Protein AF-A0AAE1Z5Y3-F1 (afdb_monomer)

Secondary structure (DSSP, 8-state):
---HHHHHHHHHHHHHHHHHHHHS-SS---HHHHHHHHTTT-HHHHHHHHHHHHHHHHHHHHH-S--TTTGGGSPPHHHHHHHHHHHTTT-HHHHHHHHH-TTS-HHHHHHHHHHHHHHTTSS---GGGS--TTS-GGGS-HHHHHHHHHHHHHHHHHHHHTT--SS--HHHHHHHHHHHHHHHHHHHHTT--

Mean predicted aligned error: 7.59 Å

Radius of gyration: 16.97 Å; Cα contacts (8 Å, |Δi|>4): 157; chains: 1; bounding box: 37×41×49 Å

pLDDT: mean 80.96, std 15.11, range [44.53, 97.69]

InterPro domains:
  IPR024875 Protein Lines [PTHR16057] (12-117)
  IPR032794 Protein Lines, N-terminal [PF14694] (33-120)

Foldseek 3Di:
DDPPVLVVVLVVLLVVLVVVVVVDPDDPDDPLLSLCVVCVVPQQVSQVVLQVLLVSVVVCVVPDPDPDPPVRSRDQSLSNVQSNCVVVVVDLVVLLVQCQDPSHPSVVSLVSSLVVLLVCLVPPDDLCSSDDPPDDSVPRPLVSNLVSLVVNLVVLVVCVVVVVGPDDCVVVSVSSVSSSVSSVVVCVVVVVD

Structure (mmCIF, N/CA/C/O backbone):
data_AF-A0AAE1Z5Y3-F1
#
_entry.id   AF-A0AAE1Z5Y3-F1
#
loop_
_atom_site.group_PDB
_atom_site.id
_atom_site.type_symbol
_atom_site.label_atom_id
_atom_site.label_alt_id
_atom_site.label_comp_id
_atom_site.label_asym_id
_atom_site.label_entity_id
_atom_site.label_seq_id
_atom_site.pdbx_PDB_ins_code
_atom_site.Cartn_x
_atom_site.Cartn_y
_atom_site.Cartn_z
_atom_site.occupancy
_atom_site.B_iso_or_equiv
_atom_site.auth_seq_id
_atom_site.auth_comp_id
_atom_site.auth_asym_id
_atom_site.auth_atom_id
_atom_site.pdbx_PDB_model_num
ATOM 1 N N . PRO A 1 1 ? 23.003 -15.197 -7.804 1.00 52.66 1 PRO A N 1
ATOM 2 C CA . PRO A 1 1 ? 22.824 -14.009 -8.670 1.00 52.66 1 PRO A CA 1
ATOM 3 C C . PRO A 1 1 ? 22.285 -14.452 -10.039 1.00 52.66 1 PRO A C 1
ATOM 5 O O . PRO A 1 1 ? 22.836 -15.382 -10.619 1.00 52.66 1 PRO A O 1
ATOM 8 N N . ASN A 1 2 ? 21.182 -13.833 -10.467 1.00 60.44 2 ASN A N 1
ATOM 9 C CA . ASN A 1 2 ? 20.285 -14.188 -11.578 1.00 60.44 2 ASN A CA 1
ATOM 10 C C . ASN A 1 2 ? 19.431 -15.436 -11.321 1.00 60.44 2 ASN A C 1
ATOM 12 O O . ASN A 1 2 ? 19.853 -16.561 -11.566 1.00 60.44 2 ASN A O 1
ATOM 16 N N . ASP A 1 3 ? 18.216 -15.213 -10.818 1.00 72.69 3 ASP A N 1
ATOM 17 C CA . ASP A 1 3 ? 17.119 -16.182 -10.841 1.00 72.69 3 ASP A CA 1
ATOM 18 C C . ASP A 1 3 ? 16.381 -16.004 -12.187 1.00 72.69 3 ASP A C 1
ATOM 20 O O . ASP A 1 3 ? 15.565 -15.089 -12.320 1.00 72.69 3 ASP A O 1
ATOM 24 N N . PRO A 1 4 ? 16.719 -16.782 -13.236 1.00 76.81 4 PRO A N 1
ATOM 25 C CA . PRO A 1 4 ? 16.180 -16.566 -14.580 1.00 76.81 4 PRO A CA 1
ATOM 26 C C . PRO A 1 4 ? 14.673 -16.826 -14.650 1.00 76.81 4 PRO A C 1
ATOM 28 O O . PRO A 1 4 ? 13.994 -16.266 -15.506 1.00 76.81 4 PRO A O 1
ATOM 31 N N . GLN A 1 5 ? 14.143 -17.657 -13.747 1.00 80.38 5 GLN A N 1
ATOM 32 C CA . GLN A 1 5 ? 12.711 -17.926 -13.668 1.00 80.38 5 GLN A CA 1
ATOM 33 C C . GLN A 1 5 ? 11.969 -16.705 -13.130 1.00 80.38 5 GLN A C 1
ATOM 35 O O . GLN A 1 5 ? 10.973 -16.298 -13.722 1.00 80.38 5 GLN A O 1
ATOM 40 N N . LEU A 1 6 ? 12.488 -16.076 -12.068 1.00 79.38 6 LEU A N 1
ATOM 41 C CA . LEU A 1 6 ? 11.933 -14.827 -11.545 1.00 79.38 6 LEU A CA 1
ATOM 42 C C . LEU A 1 6 ? 11.909 -13.732 -12.621 1.00 79.38 6 LEU A C 1
ATOM 44 O O . LEU A 1 6 ? 10.878 -13.098 -12.824 1.00 79.38 6 LEU A O 1
ATOM 48 N N . TRP A 1 7 ? 13.012 -13.557 -13.351 1.00 79.00 7 TRP A N 1
ATOM 49 C CA . TRP A 1 7 ? 13.096 -12.565 -14.425 1.00 79.00 7 TRP A CA 1
ATOM 50 C C . TRP A 1 7 ? 12.157 -12.860 -15.597 1.00 79.00 7 TRP A C 1
ATOM 52 O O . TRP A 1 7 ? 11.536 -11.940 -16.123 1.00 79.00 7 TRP A O 1
ATOM 62 N N . SER A 1 8 ? 11.994 -14.131 -15.971 1.00 81.56 8 SER A N 1
ATOM 63 C CA . SER A 1 8 ? 11.009 -14.526 -16.981 1.00 81.56 8 SER A CA 1
ATOM 64 C C . SER A 1 8 ? 9.590 -14.148 -16.558 1.00 81.56 8 SER A C 1
ATOM 66 O O . SER A 1 8 ? 8.840 -13.635 -17.379 1.00 81.56 8 SER A O 1
ATOM 68 N N . ILE A 1 9 ? 9.228 -14.371 -15.290 1.00 81.12 9 ILE A N 1
ATOM 69 C CA . ILE A 1 9 ? 7.897 -14.036 -14.768 1.00 81.12 9 ILE A CA 1
ATOM 70 C C . ILE A 1 9 ? 7.684 -12.519 -14.755 1.00 81.12 9 ILE A C 1
ATOM 72 O O . ILE A 1 9 ? 6.643 -12.054 -15.211 1.00 81.12 9 ILE A O 1
ATOM 76 N N . ILE A 1 10 ? 8.664 -11.748 -14.272 1.00 83.00 10 ILE A N 1
ATOM 77 C CA . ILE A 1 10 ? 8.589 -10.278 -14.230 1.00 83.00 10 ILE A CA 1
ATOM 78 C C . ILE A 1 10 ? 8.377 -9.712 -15.634 1.00 83.00 10 ILE A C 1
ATOM 80 O O . ILE A 1 10 ? 7.483 -8.893 -15.827 1.00 83.00 10 ILE A O 1
ATOM 84 N N . ASN A 1 11 ? 9.150 -10.184 -16.615 1.00 80.88 11 ASN A N 1
ATOM 85 C CA . ASN A 1 11 ? 9.028 -9.723 -17.995 1.00 80.88 11 ASN A CA 1
ATOM 86 C C . ASN A 1 11 ? 7.673 -10.091 -18.606 1.00 80.88 11 ASN A C 1
ATOM 88 O O . ASN A 1 11 ? 7.065 -9.245 -19.246 1.00 80.88 11 ASN A O 1
ATOM 92 N N . SER A 1 12 ? 7.157 -11.300 -18.360 1.00 82.00 12 SER A N 1
ATOM 93 C CA . SER A 1 12 ? 5.824 -11.682 -18.845 1.00 82.00 12 SER A CA 1
ATOM 94 C C . SER A 1 12 ? 4.711 -10.820 -18.245 1.00 82.00 12 SER A C 1
ATOM 96 O O . SER A 1 12 ? 3.795 -10.434 -18.959 1.00 82.00 12 SER A O 1
ATOM 98 N N . ILE A 1 13 ? 4.783 -10.491 -16.950 1.00 81.25 13 ILE A N 1
ATOM 99 C CA . ILE A 1 13 ? 3.802 -9.593 -16.317 1.00 81.25 13 ILE A CA 1
ATOM 100 C C . ILE A 1 13 ? 3.907 -8.184 -16.9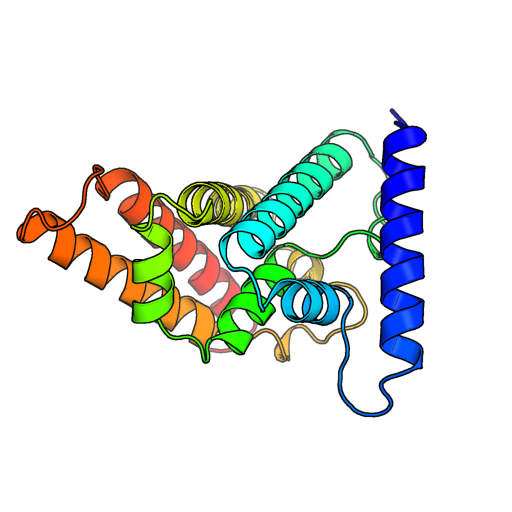11 1.00 81.25 13 ILE A C 1
ATOM 102 O O . ILE A 1 13 ? 2.888 -7.557 -17.190 1.00 81.25 13 ILE A O 1
ATOM 106 N N . HIS A 1 14 ? 5.131 -7.708 -17.136 1.00 80.44 14 HIS A N 1
ATOM 107 C CA . HIS A 1 14 ? 5.379 -6.408 -17.741 1.00 80.44 14 HIS A CA 1
ATOM 108 C C . HIS A 1 14 ? 4.844 -6.320 -19.178 1.00 80.44 14 HIS A C 1
ATOM 110 O O . HIS A 1 14 ? 4.186 -5.343 -19.512 1.00 80.44 14 HIS A O 1
ATOM 116 N N . GLU A 1 15 ? 5.066 -7.341 -20.010 1.00 81.00 15 GLU A N 1
ATOM 117 C CA . GLU A 1 15 ? 4.520 -7.411 -21.375 1.00 81.00 15 GLU A CA 1
ATOM 118 C C . GLU A 1 15 ? 2.986 -7.402 -21.381 1.00 81.00 15 GLU A C 1
ATOM 120 O O . GLU A 1 15 ? 2.394 -6.607 -22.101 1.00 81.00 15 GLU A O 1
ATOM 125 N N . ILE A 1 16 ? 2.342 -8.201 -20.521 1.00 79.25 16 ILE A N 1
ATOM 126 C CA . ILE A 1 16 ? 0.872 -8.222 -20.407 1.00 79.25 16 ILE A CA 1
ATOM 127 C C . ILE A 1 16 ? 0.325 -6.837 -20.040 1.00 79.25 16 ILE A C 1
ATOM 129 O O . ILE A 1 16 ? -0.689 -6.406 -20.580 1.00 79.25 16 ILE A O 1
ATOM 133 N N . LEU A 1 17 ? 0.978 -6.142 -19.108 1.00 75.25 17 LEU A N 1
ATOM 134 C CA . LEU A 1 17 ? 0.534 -4.822 -18.665 1.00 75.25 17 LEU A CA 1
ATOM 135 C C . LEU A 1 17 ? 0.775 -3.742 -19.728 1.00 75.25 17 LEU A C 1
ATOM 137 O O . LEU A 1 17 ? -0.072 -2.869 -19.878 1.00 75.25 17 LEU A O 1
ATOM 141 N N . LEU A 1 18 ? 1.859 -3.832 -20.505 1.00 74.38 18 LEU A N 1
ATOM 142 C CA . LEU A 1 18 ? 2.078 -2.957 -21.661 1.00 74.38 18 LEU A CA 1
ATOM 143 C C . LEU A 1 18 ? 1.015 -3.154 -22.746 1.00 74.38 18 LEU A C 1
ATOM 145 O O . LEU A 1 18 ? 0.557 -2.173 -23.327 1.00 74.38 18 LEU A O 1
ATOM 149 N N . ASP A 1 19 ? 0.610 -4.397 -23.013 1.00 72.81 19 ASP A N 1
ATOM 150 C CA . ASP A 1 19 ? -0.451 -4.685 -23.983 1.00 72.81 19 ASP A CA 1
ATOM 151 C C . ASP A 1 19 ? -1.791 -4.067 -23.541 1.00 72.81 19 ASP A C 1
ATOM 153 O O . ASP A 1 19 ? -2.511 -3.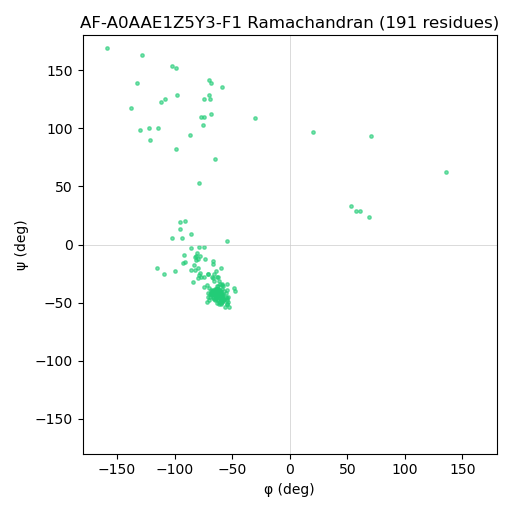511 -24.366 1.00 72.81 19 ASP A O 1
ATOM 157 N N . ILE A 1 20 ? -2.091 -4.093 -22.236 1.00 70.12 20 ILE A N 1
ATOM 158 C CA . ILE A 1 20 ? -3.284 -3.448 -21.658 1.00 70.12 20 ILE A CA 1
ATOM 159 C C . ILE A 1 20 ? -3.206 -1.916 -21.789 1.00 70.12 20 ILE A C 1
ATOM 161 O O . ILE A 1 20 ? -4.188 -1.281 -22.165 1.00 70.12 20 ILE A O 1
ATOM 165 N N . GLU A 1 21 ? -2.042 -1.315 -21.524 1.00 66.75 21 GLU A N 1
ATOM 166 C CA . GLU A 1 21 ? -1.833 0.138 -21.638 1.00 66.75 21 GLU A CA 1
ATOM 167 C C . GLU A 1 21 ? -1.941 0.654 -23.084 1.00 66.75 21 GLU A C 1
ATOM 169 O O . GLU A 1 21 ? -2.372 1.784 -23.306 1.00 66.75 21 GLU A O 1
ATOM 174 N N . LEU A 1 22 ? -1.565 -0.153 -24.083 1.00 61.19 22 LEU A N 1
ATOM 175 C CA . LEU A 1 22 ? -1.644 0.227 -25.500 1.00 61.19 22 LEU A CA 1
ATOM 176 C C . LEU A 1 22 ? -3.084 0.295 -26.034 1.00 61.19 22 LEU A C 1
ATOM 178 O O . LEU A 1 22 ? -3.335 1.041 -26.986 1.00 61.19 22 LEU A O 1
ATOM 182 N N . ASP A 1 23 ? -4.015 -0.442 -25.427 1.00 58.62 23 ASP A N 1
ATOM 183 C CA . ASP A 1 23 ? -5.434 -0.433 -25.798 1.00 58.62 23 ASP A CA 1
ATOM 184 C C . ASP A 1 23 ? -6.206 0.746 -25.161 1.00 58.62 23 ASP A C 1
ATOM 186 O O . ASP A 1 23 ? -7.229 1.185 -25.699 1.00 58.62 23 ASP A O 1
ATOM 190 N N . GLU A 1 24 ? -5.700 1.327 -24.065 1.00 58.19 24 GLU A N 1
ATOM 191 C CA . GLU A 1 24 ? -6.306 2.462 -23.355 1.00 58.19 24 GLU A CA 1
ATOM 192 C C . GLU A 1 24 ? -5.646 3.799 -23.745 1.00 58.19 24 GLU A C 1
ATOM 194 O O . GLU A 1 24 ? -4.783 4.356 -23.070 1.00 58.19 24 GLU A O 1
ATOM 199 N N . SER A 1 25 ? -6.063 4.376 -24.875 1.00 50.75 25 SER A N 1
ATOM 200 C CA . SER A 1 25 ? -5.605 5.710 -25.275 1.00 50.75 25 SER A CA 1
ATOM 201 C C . SER A 1 25 ? -6.297 6.808 -24.445 1.00 50.75 25 SER A C 1
ATOM 203 O O . SER A 1 25 ? -7.445 7.140 -24.753 1.00 50.75 25 SER A O 1
ATOM 205 N N . ASN A 1 26 ? -5.603 7.382 -23.448 1.00 47.94 26 ASN A N 1
ATOM 206 C CA . ASN A 1 26 ? -5.692 8.778 -22.943 1.00 47.94 26 ASN A CA 1
ATOM 207 C C . ASN A 1 26 ? -5.704 8.927 -21.404 1.00 47.94 26 ASN A C 1
ATOM 209 O O . ASN A 1 26 ? -6.634 9.523 -20.867 1.00 47.94 26 ASN A O 1
ATOM 213 N N . GLU A 1 27 ? -4.648 8.524 -20.699 1.00 50.94 27 GLU A N 1
ATOM 214 C CA . GLU A 1 27 ? -4.244 9.143 -19.424 1.00 50.94 27 GLU A CA 1
ATOM 215 C C . GLU A 1 27 ? -2.759 8.839 -19.129 1.00 50.94 27 GLU A C 1
ATOM 217 O O . GLU A 1 27 ? -2.135 8.064 -19.852 1.00 50.94 27 GLU A O 1
ATOM 222 N N . ASP A 1 28 ? -2.148 9.500 -18.136 1.00 54.94 28 ASP A N 1
ATOM 223 C CA . ASP A 1 28 ? -0.772 9.230 -17.671 1.00 54.94 28 ASP A CA 1
ATOM 224 C C . ASP A 1 28 ? -0.693 7.816 -17.049 1.00 54.94 28 ASP A C 1
ATOM 226 O O . ASP A 1 28 ? -0.647 7.645 -15.825 1.00 54.94 28 ASP A O 1
ATOM 230 N N . HIS A 1 29 ? -0.737 6.784 -17.893 1.00 59.75 29 HIS A N 1
ATOM 231 C CA . HIS A 1 29 ? -0.642 5.388 -17.490 1.00 59.75 29 HIS A CA 1
ATOM 232 C C . HIS A 1 29 ? 0.812 5.086 -17.127 1.00 59.75 29 HIS A C 1
ATOM 234 O O . HIS A 1 29 ? 1.708 5.084 -17.971 1.00 59.75 29 HIS A O 1
ATOM 240 N N . SER A 1 30 ? 1.056 4.885 -15.833 1.00 73.81 30 SER A N 1
ATOM 241 C CA . SER A 1 30 ? 2.282 4.253 -15.364 1.00 73.81 30 SER A CA 1
ATOM 242 C C . SER A 1 30 ? 2.013 2.785 -15.074 1.00 73.81 30 SER A C 1
ATOM 244 O O . SER A 1 30 ? 0.923 2.420 -14.631 1.00 73.81 30 SER A O 1
ATOM 246 N N . TYR A 1 31 ? 3.059 1.977 -15.208 1.00 78.94 31 TYR A N 1
ATOM 247 C CA . TYR A 1 31 ? 3.056 0.561 -14.864 1.00 78.94 31 TYR A CA 1
ATOM 248 C C . TYR A 1 31 ? 2.448 0.275 -13.475 1.00 78.94 31 TYR A C 1
ATOM 250 O O . TYR A 1 31 ? 1.681 -0.668 -13.285 1.00 78.94 31 TYR A O 1
ATOM 258 N N . GLU A 1 32 ? 2.742 1.124 -12.487 1.00 86.06 32 GLU A N 1
ATOM 259 C CA . GLU A 1 32 ? 2.174 1.049 -11.140 1.00 86.06 32 GLU A CA 1
ATOM 260 C C . GLU A 1 32 ? 0.666 1.342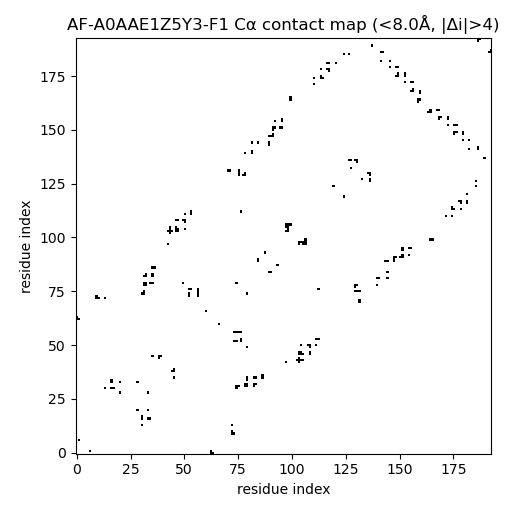 -11.101 1.00 86.06 32 GLU A C 1
ATOM 262 O O . GLU A 1 32 ? -0.068 0.669 -10.374 1.00 86.06 32 GLU A O 1
ATOM 267 N N . SER A 1 33 ? 0.198 2.319 -11.883 1.00 85.69 33 SER A N 1
ATOM 268 C CA . SER A 1 33 ? -1.227 2.644 -12.015 1.00 85.69 33 SER A CA 1
ATOM 269 C C . SER A 1 33 ? -2.010 1.481 -12.622 1.00 85.69 33 SER A C 1
ATOM 271 O O . SER A 1 33 ? -3.088 1.138 -12.132 1.00 85.69 33 SER A O 1
ATOM 273 N N . SER A 1 34 ? -1.449 0.841 -13.647 1.00 85.31 34 SER A N 1
ATOM 274 C CA . SER A 1 34 ? -2.054 -0.302 -14.335 1.00 85.31 34 SER A CA 1
ATOM 275 C C . SER A 1 34 ? -2.184 -1.509 -13.407 1.00 85.31 34 SER A C 1
ATOM 277 O O . SER A 1 34 ? -3.244 -2.128 -13.349 1.00 85.31 34 SER A O 1
ATOM 279 N N . ILE A 1 35 ? -1.164 -1.787 -12.582 1.00 88.62 35 ILE A N 1
ATOM 280 C CA . ILE A 1 35 ? -1.235 -2.831 -11.545 1.00 88.62 35 ILE A CA 1
ATOM 281 C C . ILE A 1 35 ? -2.372 -2.548 -10.557 1.00 88.62 35 ILE A C 1
ATOM 283 O O . ILE A 1 35 ? -3.171 -3.437 -10.276 1.00 88.62 35 ILE A O 1
ATOM 287 N N . VAL A 1 36 ? -2.456 -1.328 -10.016 1.00 90.62 36 VAL A N 1
ATOM 288 C CA . VAL A 1 36 ? -3.503 -0.984 -9.038 1.00 90.62 36 VAL A CA 1
ATOM 289 C C . VAL A 1 36 ? -4.890 -1.100 -9.665 1.00 90.62 36 VAL A C 1
ATOM 291 O O . VAL A 1 36 ? -5.792 -1.647 -9.036 1.00 90.62 36 VAL A O 1
ATOM 294 N N . THR A 1 37 ? -5.050 -0.631 -10.901 1.00 88.94 37 THR A N 1
ATOM 295 C CA . THR A 1 37 ? -6.329 -0.659 -11.623 1.00 88.94 37 THR A CA 1
ATOM 296 C C . THR A 1 37 ? -6.774 -2.092 -11.902 1.00 88.94 37 THR A C 1
ATOM 298 O O . THR A 1 37 ? -7.901 -2.451 -11.563 1.00 88.94 37 THR A O 1
ATOM 301 N N . LEU A 1 38 ? -5.872 -2.937 -12.413 1.00 88.69 38 LEU A N 1
ATOM 302 C CA . LEU A 1 38 ? -6.159 -4.327 -12.777 1.00 88.69 38 LEU A CA 1
ATOM 303 C C . LEU A 1 38 ? -6.684 -5.165 -11.603 1.00 88.69 38 LEU A C 1
ATOM 305 O O . LEU A 1 38 ? -7.523 -6.039 -11.797 1.00 88.69 38 LEU A O 1
ATOM 309 N N . PHE A 1 39 ? -6.193 -4.911 -10.389 1.00 90.44 39 PHE A N 1
ATOM 310 C CA . PHE A 1 39 ? -6.591 -5.661 -9.194 1.00 90.44 39 PHE A CA 1
ATOM 311 C C . PHE A 1 39 ? -7.590 -4.911 -8.302 1.00 90.44 39 PHE A C 1
ATOM 313 O O . PHE A 1 39 ? -7.923 -5.404 -7.230 1.00 90.44 39 PHE A O 1
ATOM 320 N N . SER A 1 40 ? -8.087 -3.743 -8.720 1.00 89.19 40 SER A N 1
ATOM 321 C CA 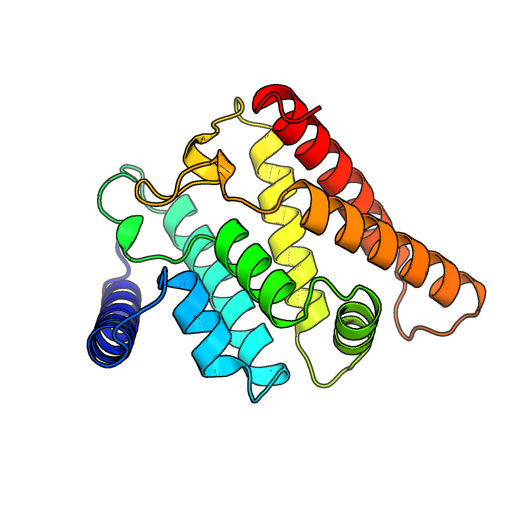. SER A 1 40 ? -8.935 -2.882 -7.877 1.00 89.19 40 SER A CA 1
ATOM 322 C C . SER A 1 40 ? -10.309 -3.466 -7.522 1.00 89.19 40 SER A C 1
ATOM 324 O O . SER A 1 40 ? -10.934 -2.992 -6.578 1.00 89.19 40 SER A O 1
ATOM 326 N N . GLU A 1 41 ? -10.777 -4.490 -8.240 1.00 90.62 41 GLU A N 1
ATOM 327 C CA . GLU A 1 41 ? -12.065 -5.145 -7.970 1.00 90.62 41 GLU A CA 1
ATOM 328 C C . GLU A 1 41 ? -12.019 -6.153 -6.806 1.00 90.62 41 GLU A C 1
ATOM 330 O O . GLU A 1 41 ? -13.063 -6.482 -6.243 1.00 90.62 41 GLU A O 1
ATOM 335 N N . ASP A 1 42 ? -10.830 -6.643 -6.434 1.00 93.56 42 ASP A N 1
ATOM 336 C CA . ASP A 1 42 ? -10.630 -7.593 -5.332 1.00 93.56 42 ASP A CA 1
ATOM 337 C C . ASP A 1 42 ? -9.525 -7.084 -4.398 1.00 93.56 42 ASP A C 1
ATOM 339 O O . ASP A 1 42 ? -8.330 -7.283 -4.633 1.00 93.56 42 ASP A O 1
ATOM 343 N N . ASP A 1 43 ? -9.937 -6.461 -3.292 1.00 93.81 43 ASP A N 1
ATOM 344 C CA . ASP A 1 43 ? -9.038 -5.903 -2.279 1.00 93.81 43 ASP A CA 1
ATOM 345 C C . ASP A 1 43 ? -8.034 -6.939 -1.744 1.00 93.81 43 ASP A C 1
ATOM 347 O O . ASP A 1 43 ? -6.858 -6.638 -1.513 1.00 93.81 43 ASP A O 1
ATOM 351 N N . ALA A 1 44 ? -8.470 -8.187 -1.540 1.00 93.75 44 ALA A N 1
ATOM 352 C CA . ALA A 1 44 ? -7.606 -9.234 -1.012 1.00 93.75 44 ALA A CA 1
ATOM 353 C C . ALA A 1 44 ? -6.521 -9.610 -2.026 1.00 93.75 44 ALA A C 1
ATOM 355 O O . ALA A 1 44 ? -5.360 -9.803 -1.646 1.00 93.75 44 ALA A O 1
ATOM 356 N N . GLN A 1 45 ? -6.874 -9.695 -3.309 1.00 94.25 45 GLN A N 1
ATOM 357 C CA . GLN A 1 45 ? -5.916 -9.943 -4.380 1.00 94.25 45 GLN A CA 1
ATOM 358 C C . GLN A 1 45 ? -4.986 -8.745 -4.599 1.00 94.25 45 GLN A C 1
ATOM 360 O O . GLN A 1 45 ? -3.771 -8.945 -4.694 1.00 94.25 45 GLN A O 1
ATOM 365 N N . LEU A 1 46 ? -5.518 -7.521 -4.588 1.00 95.19 46 LEU A N 1
ATOM 366 C CA . LEU A 1 46 ? -4.752 -6.282 -4.700 1.00 95.19 46 LEU A CA 1
ATOM 367 C C . LEU A 1 46 ? -3.624 -6.240 -3.671 1.00 95.19 46 LEU A C 1
ATOM 369 O O . LEU A 1 46 ? -2.452 -6.128 -4.034 1.00 95.19 46 LEU A O 1
ATOM 373 N N . PHE A 1 47 ? -3.937 -6.423 -2.386 1.00 96.12 47 PHE A N 1
ATOM 374 C CA . PHE A 1 47 ? -2.914 -6.378 -1.341 1.00 96.12 47 PHE A CA 1
ATOM 375 C C . PHE A 1 47 ? -1.903 -7.524 -1.418 1.00 96.12 47 PHE A C 1
ATOM 377 O O . PHE A 1 47 ? -0.753 -7.334 -1.018 1.00 96.12 47 PHE A O 1
ATOM 384 N N . ARG A 1 48 ? -2.276 -8.696 -1.944 1.00 94.12 48 ARG A N 1
ATOM 385 C CA . ARG A 1 48 ? -1.318 -9.791 -2.181 1.00 94.12 48 ARG A CA 1
ATOM 386 C C . ARG A 1 48 ? -0.340 -9.447 -3.296 1.00 94.12 48 ARG A C 1
ATOM 388 O O . ARG A 1 48 ? 0.851 -9.707 -3.152 1.00 94.12 48 ARG A O 1
ATOM 395 N N . VAL A 1 49 ? -0.828 -8.856 -4.385 1.00 93.06 49 VAL A N 1
ATOM 396 C CA . VAL A 1 49 ? 0.004 -8.442 -5.522 1.00 93.06 49 VAL A CA 1
ATOM 397 C C . VAL A 1 49 ? 0.941 -7.305 -5.124 1.00 93.06 49 VAL A C 1
ATOM 399 O O . VAL A 1 49 ? 2.135 -7.362 -5.412 1.00 93.06 49 VAL A O 1
ATOM 402 N N . LEU A 1 50 ? 0.433 -6.300 -4.410 1.00 94.06 50 LEU A N 1
ATOM 403 C CA . LEU A 1 50 ? 1.248 -5.188 -3.927 1.00 94.06 50 LEU A CA 1
ATOM 404 C C . LEU A 1 50 ? 2.355 -5.656 -2.969 1.00 94.06 50 LEU A C 1
ATOM 406 O O . LEU A 1 50 ? 3.501 -5.217 -3.076 1.00 94.06 50 LEU A O 1
ATOM 410 N N . ASP A 1 51 ? 2.034 -6.578 -2.059 1.00 93.50 51 ASP A N 1
ATOM 411 C CA . ASP A 1 51 ? 3.015 -7.161 -1.142 1.00 93.50 51 ASP A CA 1
ATOM 412 C C . ASP A 1 51 ? 4.061 -8.014 -1.874 1.00 93.50 51 ASP A C 1
ATOM 414 O O . ASP A 1 51 ? 5.255 -7.930 -1.579 1.00 93.50 51 ASP A O 1
ATOM 418 N N . LEU A 1 52 ? 3.634 -8.791 -2.875 1.00 91.19 52 LEU A N 1
ATOM 419 C CA . LEU A 1 52 ? 4.527 -9.572 -3.727 1.00 91.19 52 LEU A CA 1
ATOM 420 C C . LEU A 1 52 ? 5.540 -8.670 -4.440 1.00 91.19 52 LEU A C 1
ATOM 422 O O . LEU A 1 52 ? 6.733 -8.974 -4.433 1.00 91.19 52 LEU A O 1
ATOM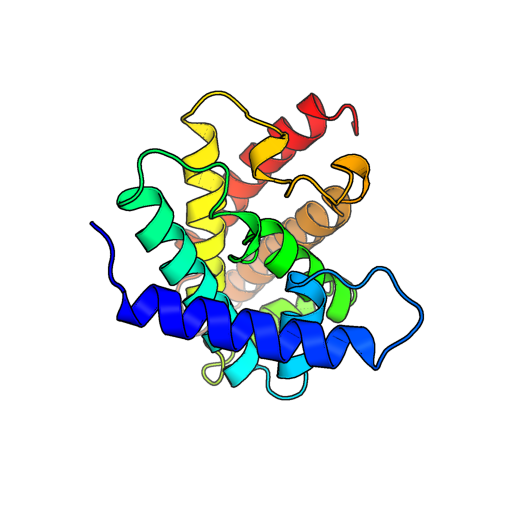 426 N N . TRP A 1 53 ? 5.093 -7.552 -5.014 1.00 89.75 53 TRP A N 1
ATOM 427 C CA . TRP A 1 53 ? 5.983 -6.622 -5.707 1.00 89.75 53 TRP A CA 1
ATOM 428 C C . TRP A 1 53 ? 7.033 -6.008 -4.787 1.00 89.75 53 TRP A C 1
ATOM 430 O O . TRP A 1 53 ? 8.205 -5.956 -5.157 1.00 89.75 53 TRP A O 1
ATOM 440 N N . ILE A 1 54 ? 6.655 -5.650 -3.557 1.00 89.06 54 ILE A N 1
ATOM 441 C CA . ILE A 1 54 ? 7.606 -5.202 -2.533 1.00 89.06 54 ILE A CA 1
ATOM 442 C C . ILE A 1 54 ? 8.660 -6.281 -2.239 1.00 89.06 54 ILE A C 1
ATOM 444 O O . ILE A 1 54 ? 9.852 -5.989 -2.105 1.00 89.06 54 ILE A O 1
ATOM 448 N N . GLN A 1 55 ? 8.249 -7.544 -2.123 1.00 87.25 55 GLN A N 1
ATOM 449 C CA . GLN A 1 55 ? 9.172 -8.649 -1.861 1.00 87.25 55 GLN A CA 1
ATOM 450 C C . GLN A 1 55 ? 10.116 -8.905 -3.046 1.00 87.25 55 GLN A C 1
ATOM 452 O O . GLN A 1 55 ? 11.311 -9.136 -2.835 1.00 87.25 55 GLN A O 1
ATOM 457 N N . ILE A 1 56 ? 9.607 -8.821 -4.279 1.00 84.56 56 ILE A N 1
ATOM 458 C CA . ILE A 1 56 ? 10.398 -8.932 -5.512 1.00 84.56 56 ILE A CA 1
ATOM 459 C C . ILE A 1 56 ? 11.435 -7.807 -5.581 1.00 84.56 56 ILE A C 1
ATOM 461 O O . ILE A 1 56 ? 12.623 -8.089 -5.746 1.00 84.56 56 ILE A O 1
ATOM 465 N N . GLU A 1 57 ? 11.014 -6.554 -5.389 1.00 81.12 57 GLU A N 1
ATOM 466 C CA . GLU A 1 57 ? 11.901 -5.387 -5.423 1.00 81.12 57 GLU A CA 1
ATOM 467 C C . GLU A 1 57 ? 13.036 -5.525 -4.397 1.00 81.12 57 GLU A C 1
ATOM 469 O O . GLU A 1 57 ? 14.211 -5.379 -4.741 1.00 81.12 57 GLU A O 1
ATOM 474 N N . ASN A 1 58 ? 12.716 -5.896 -3.153 1.00 80.69 58 ASN A N 1
ATOM 475 C CA . ASN A 1 58 ? 13.716 -6.118 -2.104 1.00 80.69 58 ASN A CA 1
ATOM 476 C C . ASN A 1 58 ? 14.692 -7.255 -2.444 1.00 80.69 58 ASN A C 1
ATOM 478 O O . ASN A 1 58 ? 15.898 -7.155 -2.190 1.00 80.69 58 ASN A O 1
ATOM 482 N N . ARG A 1 59 ? 14.193 -8.349 -3.032 1.00 79.62 59 ARG A N 1
ATOM 483 C CA . ARG A 1 59 ? 15.035 -9.482 -3.428 1.00 79.62 59 ARG A CA 1
ATOM 484 C C . ARG A 1 59 ? 16.013 -9.074 -4.525 1.00 79.62 59 ARG A C 1
ATOM 486 O O . ARG A 1 59 ? 17.187 -9.416 -4.425 1.00 79.62 59 ARG A O 1
ATOM 493 N N . ILE A 1 60 ? 15.568 -8.292 -5.504 1.00 76.06 60 ILE A N 1
ATOM 494 C CA . ILE A 1 60 ? 16.410 -7.825 -6.611 1.00 76.06 60 ILE A CA 1
ATOM 495 C C . ILE A 1 60 ? 17.439 -6.799 -6.122 1.00 76.06 60 ILE A C 1
ATOM 497 O O . ILE A 1 60 ? 18.634 -7.000 -6.340 1.00 76.06 60 ILE A O 1
ATOM 501 N N . LYS A 1 61 ? 17.020 -5.787 -5.343 1.00 73.56 61 LYS A N 1
ATOM 502 C CA . LYS A 1 61 ? 17.930 -4.801 -4.718 1.00 73.56 61 LYS A CA 1
ATOM 503 C C . LYS A 1 61 ? 19.038 -5.460 -3.884 1.00 73.56 61 LYS A C 1
ATOM 505 O O . LYS A 1 61 ? 20.150 -4.949 -3.831 1.00 73.56 61 LYS A O 1
ATOM 510 N N . SER A 1 62 ? 18.755 -6.592 -3.234 1.00 70.56 62 SER A N 1
ATOM 511 C CA . SER A 1 62 ? 19.748 -7.316 -2.422 1.00 70.56 62 SER A CA 1
ATOM 512 C C . SER A 1 62 ? 20.697 -8.224 -3.214 1.00 70.56 62 SER A C 1
ATOM 514 O O . SER A 1 62 ? 21.699 -8.670 -2.654 1.00 70.56 62 SER A O 1
ATOM 516 N N . THR A 1 63 ? 20.411 -8.522 -4.489 1.00 66.75 63 THR A N 1
ATOM 517 C CA . THR A 1 63 ? 21.211 -9.462 -5.298 1.00 66.75 63 THR A CA 1
ATOM 518 C C . THR A 1 63 ? 21.930 -8.854 -6.500 1.00 66.75 63 THR A C 1
ATOM 520 O O . THR A 1 63 ? 22.899 -9.466 -6.956 1.00 66.75 63 THR A O 1
ATOM 523 N N . GLU A 1 64 ? 21.519 -7.690 -7.006 1.00 60.72 64 GLU A N 1
ATOM 524 C CA . GLU A 1 64 ? 22.110 -7.076 -8.204 1.00 60.72 64 GLU A CA 1
ATOM 525 C C . GLU A 1 64 ? 22.890 -5.792 -7.873 1.00 60.72 64 GLU A C 1
ATOM 527 O O . GLU A 1 64 ? 22.351 -4.852 -7.296 1.00 60.72 64 GLU A O 1
ATOM 532 N N . LEU A 1 65 ? 24.181 -5.762 -8.241 1.00 53.00 65 LEU A N 1
ATOM 533 C CA . LEU A 1 65 ? 25.100 -4.647 -7.961 1.00 53.00 65 LEU A CA 1
ATOM 534 C C . LEU A 1 65 ? 24.992 -3.490 -8.986 1.00 53.00 65 LEU A C 1
ATOM 536 O O . LEU A 1 65 ? 25.425 -2.383 -8.682 1.00 53.00 65 LEU A O 1
ATOM 540 N N . ASP A 1 66 ? 24.405 -3.726 -10.169 1.00 52.31 66 ASP A N 1
ATOM 541 C CA . ASP A 1 66 ? 24.338 -2.773 -11.292 1.00 52.31 66 ASP A CA 1
ATOM 542 C C . ASP A 1 66 ? 22.878 -2.477 -11.693 1.00 52.31 66 ASP A C 1
ATOM 544 O O . ASP A 1 66 ? 22.274 -3.140 -12.529 1.00 52.31 66 ASP A O 1
ATOM 548 N N . LEU A 1 67 ? 22.301 -1.452 -11.061 1.00 54.56 67 LEU A N 1
ATOM 549 C CA . LEU A 1 67 ? 20.853 -1.196 -10.981 1.00 54.56 67 LEU A CA 1
ATOM 550 C C . LEU A 1 67 ? 20.181 -0.511 -12.190 1.00 54.56 67 LEU A C 1
ATOM 552 O O . LEU A 1 67 ? 18.962 -0.368 -12.200 1.00 54.56 67 LEU A O 1
ATOM 556 N N . ARG A 1 68 ? 20.907 0.007 -13.187 1.00 52.28 68 ARG A N 1
ATOM 557 C CA . ARG A 1 68 ? 20.322 1.059 -14.052 1.00 52.28 68 ARG A CA 1
ATOM 558 C C . ARG A 1 68 ? 19.382 0.581 -15.162 1.00 52.28 68 ARG A C 1
ATOM 560 O O . ARG A 1 68 ? 18.493 1.342 -15.527 1.00 52.28 68 ARG A O 1
ATOM 567 N N . THR A 1 69 ? 19.549 -0.625 -15.698 1.00 50.38 69 THR A N 1
ATOM 568 C CA . THR A 1 69 ? 18.729 -1.122 -16.823 1.00 50.38 69 THR A CA 1
ATOM 569 C C . THR A 1 69 ? 17.592 -2.047 -16.394 1.00 50.38 69 THR A C 1
ATOM 571 O O . THR A 1 69 ? 16.602 -2.136 -17.110 1.00 50.38 69 THR A O 1
ATOM 574 N N . THR A 1 70 ? 17.683 -2.692 -15.229 1.00 54.41 70 THR A N 1
ATOM 575 C CA . THR A 1 70 ? 16.664 -3.634 -14.729 1.00 54.41 70 THR A CA 1
ATOM 576 C C . THR A 1 70 ? 15.522 -2.960 -13.964 1.00 54.41 70 THR A C 1
ATOM 578 O O . THR A 1 70 ? 14.417 -3.497 -13.918 1.00 54.41 70 THR A O 1
ATOM 581 N N . LEU A 1 71 ? 15.732 -1.752 -13.426 1.00 57.44 71 LEU A N 1
ATOM 582 C CA . LEU A 1 71 ? 14.719 -1.040 -12.639 1.00 57.44 71 LEU A CA 1
ATOM 583 C C . LEU A 1 71 ? 13.461 -0.673 -13.435 1.00 57.44 71 LEU A C 1
ATOM 585 O O . LEU A 1 71 ? 12.402 -0.604 -12.828 1.00 57.44 71 LEU A O 1
ATOM 589 N N . SER A 1 72 ? 13.524 -0.466 -14.759 1.00 63.50 72 SER A N 1
ATOM 590 C CA . SER A 1 72 ? 12.358 -0.052 -15.565 1.00 63.50 72 SER A CA 1
ATOM 591 C C . SER A 1 72 ? 11.225 -1.084 -15.597 1.00 63.50 72 SER A C 1
ATOM 593 O O . SER A 1 72 ? 10.079 -0.683 -15.766 1.00 63.50 72 SER A O 1
ATOM 595 N N . THR A 1 73 ? 11.514 -2.364 -15.349 1.00 68.75 73 THR A N 1
ATOM 596 C CA . THR A 1 73 ? 10.533 -3.470 -15.399 1.00 68.75 73 THR A CA 1
ATOM 597 C C . THR A 1 73 ? 9.884 -3.790 -14.049 1.00 68.75 73 THR A C 1
ATOM 599 O O . THR A 1 73 ? 8.847 -4.444 -13.992 1.00 68.75 73 THR A O 1
ATOM 602 N N . ILE A 1 74 ? 10.469 -3.313 -12.946 1.00 77.69 74 ILE A N 1
ATOM 603 C CA . ILE A 1 74 ? 9.962 -3.537 -11.585 1.00 77.69 74 ILE A CA 1
ATOM 604 C C . ILE A 1 74 ? 9.166 -2.302 -11.168 1.00 77.69 74 ILE A C 1
ATOM 606 O O . ILE A 1 74 ? 9.694 -1.196 -11.292 1.00 77.69 74 ILE A O 1
ATOM 610 N N . PRO A 1 75 ? 7.926 -2.437 -10.682 1.00 81.31 75 PRO A N 1
ATOM 611 C CA . PRO A 1 75 ? 7.154 -1.286 -10.245 1.00 81.31 75 PRO A CA 1
ATOM 612 C C . PRO A 1 75 ? 7.782 -0.680 -8.986 1.00 81.31 75 PRO A C 1
ATOM 614 O O . PRO A 1 75 ? 8.220 -1.400 -8.090 1.00 81.31 75 PRO A O 1
ATOM 617 N N . ASN A 1 76 ? 7.837 0.647 -8.913 1.00 82.38 76 ASN A N 1
ATOM 618 C CA . ASN A 1 76 ? 8.362 1.340 -7.743 1.00 82.38 76 ASN A CA 1
ATOM 619 C C . ASN A 1 76 ? 7.347 1.275 -6.589 1.00 82.38 76 ASN A C 1
ATOM 621 O O . ASN A 1 76 ? 6.200 1.703 -6.743 1.00 82.38 76 ASN A O 1
ATOM 625 N N . ALA A 1 77 ? 7.761 0.790 -5.414 1.00 87.19 77 ALA A N 1
ATOM 626 C CA . ALA A 1 77 ? 6.862 0.640 -4.268 1.00 87.19 77 ALA A CA 1
ATOM 627 C C . ALA A 1 77 ? 6.195 1.952 -3.808 1.00 87.19 77 ALA A C 1
ATOM 629 O O . ALA A 1 77 ? 5.040 1.925 -3.377 1.00 87.19 77 ALA A O 1
ATOM 630 N N . HIS A 1 78 ? 6.873 3.101 -3.905 1.00 88.00 78 HIS A N 1
ATOM 631 C CA . HIS A 1 78 ? 6.295 4.395 -3.516 1.00 88.00 78 HIS A CA 1
ATOM 632 C C . HIS A 1 78 ? 5.210 4.853 -4.481 1.00 88.00 78 HIS A C 1
ATOM 634 O O . HIS A 1 78 ? 4.202 5.410 -4.044 1.00 88.00 78 HIS A O 1
ATOM 640 N N . TRP A 1 79 ? 5.399 4.598 -5.776 1.00 87.69 79 TRP A N 1
ATOM 641 C CA . TRP A 1 79 ? 4.381 4.869 -6.784 1.00 87.69 79 TRP A CA 1
ATOM 642 C C . TRP A 1 79 ? 3.212 3.899 -6.674 1.00 87.69 79 TRP A C 1
ATOM 644 O O . TRP A 1 79 ? 2.075 4.356 -6.675 1.00 87.69 79 TRP A O 1
ATOM 654 N N . LEU A 1 80 ? 3.454 2.605 -6.448 1.00 90.44 80 LEU A N 1
ATOM 655 C CA . LEU A 1 80 ? 2.382 1.645 -6.152 1.00 90.44 80 LEU A CA 1
ATOM 656 C C . LEU A 1 80 ? 1.526 2.096 -4.963 1.00 90.44 80 LEU A C 1
ATOM 658 O O . LEU A 1 80 ? 0.300 2.120 -5.056 1.00 90.44 80 LEU A O 1
ATOM 662 N N . PHE A 1 81 ? 2.160 2.511 -3.861 1.00 93.56 81 PHE A N 1
ATOM 663 C CA . PHE A 1 81 ? 1.432 3.037 -2.706 1.00 93.56 81 PHE A CA 1
ATOM 664 C C . PHE A 1 81 ? 0.690 4.340 -3.033 1.00 93.56 81 PHE A C 1
ATOM 666 O O . PHE A 1 81 ? -0.438 4.538 -2.582 1.00 93.56 81 PHE A O 1
ATOM 673 N N . ALA A 1 82 ? 1.293 5.227 -3.830 1.00 91.94 82 ALA A N 1
ATOM 674 C CA . ALA A 1 82 ? 0.667 6.475 -4.249 1.00 91.94 82 ALA A CA 1
ATOM 675 C C . ALA A 1 82 ? -0.575 6.250 -5.117 1.00 91.94 82 ALA A C 1
ATOM 677 O O . ALA A 1 82 ? -1.603 6.878 -4.868 1.00 91.94 82 ALA A O 1
ATOM 678 N N . TYR A 1 83 ? -0.502 5.344 -6.093 1.00 91.50 83 TYR A N 1
ATOM 679 C CA . TYR A 1 83 ? -1.632 4.997 -6.950 1.00 91.50 83 TYR A CA 1
ATOM 680 C C . TYR A 1 83 ? -2.725 4.259 -6.179 1.00 91.50 83 TYR A C 1
ATOM 682 O O . TYR A 1 83 ? -3.892 4.599 -6.354 1.00 91.50 83 TYR A O 1
ATOM 690 N N . LEU A 1 84 ? -2.372 3.358 -5.252 1.00 95.00 84 LEU A N 1
ATOM 691 C CA . LEU A 1 84 ? -3.336 2.757 -4.323 1.00 95.00 84 LEU A CA 1
ATOM 692 C C . LEU A 1 84 ? -4.058 3.830 -3.499 1.00 95.00 84 LEU A C 1
ATOM 694 O O . LEU A 1 84 ? -5.277 3.821 -3.378 1.00 95.00 84 LEU A O 1
ATOM 698 N N . ALA A 1 85 ? -3.316 4.771 -2.914 1.00 94.75 85 ALA A N 1
ATOM 699 C CA . ALA A 1 85 ? -3.918 5.838 -2.126 1.00 94.75 85 ALA A CA 1
ATOM 700 C C . ALA A 1 85 ? -4.802 6.746 -2.995 1.00 94.75 85 ALA A C 1
ATOM 702 O O . ALA A 1 85 ? -5.888 7.136 -2.571 1.00 94.75 85 ALA A O 1
ATOM 703 N N . LYS A 1 86 ? -4.365 7.059 -4.219 1.00 92.75 86 LYS A N 1
ATOM 704 C CA . LYS A 1 86 ? -5.125 7.870 -5.174 1.00 92.75 86 LYS A CA 1
ATOM 705 C C . LYS A 1 86 ? -6.420 7.178 -5.608 1.00 92.75 86 LYS A C 1
ATOM 707 O O . LYS A 1 86 ? -7.443 7.857 -5.652 1.00 92.75 86 LYS A O 1
ATOM 712 N N . SER A 1 87 ? -6.403 5.867 -5.875 1.00 92.38 87 SER A N 1
ATOM 713 C CA . SER A 1 87 ? -7.590 5.116 -6.319 1.00 92.38 87 SER A CA 1
ATOM 714 C C . SER A 1 87 ? -8.711 5.120 -5.277 1.00 92.38 87 SER A C 1
ATOM 716 O O . SER A 1 87 ? -9.885 5.138 -5.635 1.00 92.38 87 SER A O 1
ATOM 718 N N . ILE A 1 88 ? -8.363 5.231 -3.992 1.00 93.50 88 ILE A N 1
ATOM 719 C CA . ILE A 1 88 ? -9.328 5.388 -2.894 1.00 93.50 88 ILE A CA 1
ATOM 720 C C . ILE A 1 88 ? -9.583 6.838 -2.468 1.00 93.50 88 ILE A C 1
ATOM 722 O O . ILE A 1 88 ? -10.111 7.091 -1.379 1.00 93.50 88 ILE A O 1
ATOM 726 N N . GLY A 1 89 ? -9.150 7.815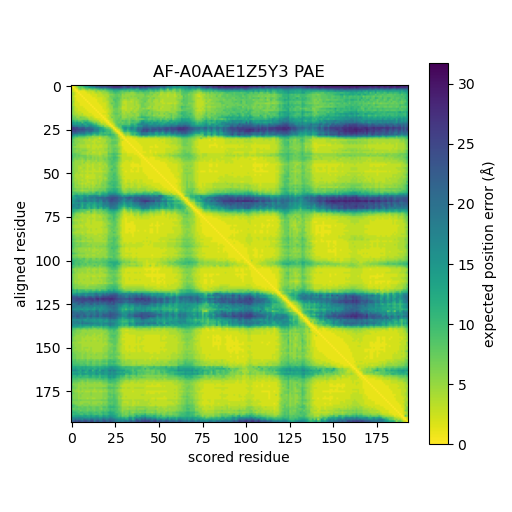 -3.267 1.00 94.19 89 GLY A N 1
ATOM 727 C CA . GLY A 1 89 ? -9.300 9.236 -2.948 1.00 94.19 89 GLY A CA 1
ATOM 728 C C . GLY A 1 89 ? -8.584 9.656 -1.660 1.00 94.19 89 GLY A C 1
ATOM 729 O O . GLY A 1 89 ? -9.033 10.570 -0.972 1.00 94.19 89 GLY A O 1
ATOM 730 N N . PHE A 1 90 ? -7.492 8.975 -1.308 1.00 95.56 90 PHE A N 1
ATOM 731 C CA . PHE A 1 90 ? -6.717 9.159 -0.079 1.00 95.56 90 PHE A CA 1
ATOM 732 C C . PHE A 1 90 ? -7.546 8.984 1.206 1.00 95.56 90 PHE A C 1
ATOM 734 O O . PHE A 1 90 ? -7.237 9.588 2.236 1.00 95.56 90 PHE A O 1
ATOM 741 N N . SER A 1 91 ? -8.607 8.168 1.163 1.00 96.31 91 SER A N 1
ATOM 742 C CA . SER A 1 91 ? -9.488 7.925 2.308 1.00 96.31 91 SER A CA 1
ATOM 743 C C . SER A 1 91 ? -8.769 7.142 3.417 1.00 96.31 91 SER A C 1
ATOM 745 O O . SER A 1 91 ? -8.483 5.954 3.247 1.00 96.31 91 SER A O 1
ATOM 747 N N . PRO A 1 92 ? -8.507 7.748 4.594 1.00 95.44 92 PRO A N 1
ATOM 748 C CA . PRO A 1 92 ? -7.883 7.026 5.698 1.00 95.44 92 PRO A CA 1
ATOM 749 C C . PRO A 1 92 ? -8.837 6.001 6.321 1.00 95.44 92 PRO A C 1
ATOM 751 O O . PRO A 1 92 ? -8.372 5.028 6.902 1.00 95.44 92 PRO A O 1
ATOM 754 N N . TYR A 1 93 ? -10.152 6.209 6.211 1.00 94.19 93 TYR A N 1
ATOM 755 C CA . TYR A 1 93 ? -11.162 5.326 6.795 1.00 94.19 93 TYR A CA 1
ATOM 756 C C . TYR A 1 93 ? -11.251 4.007 6.032 1.00 94.19 93 TYR A C 1
ATOM 758 O O . TYR A 1 93 ? -11.108 2.959 6.647 1.00 94.19 93 TYR A O 1
ATOM 766 N N . LEU A 1 94 ? -11.352 4.068 4.698 1.00 94.69 94 LEU A N 1
ATOM 767 C CA . LEU A 1 94 ? -11.370 2.863 3.864 1.00 94.69 94 LEU A CA 1
ATOM 768 C C . LEU A 1 94 ? -10.081 2.050 4.040 1.00 94.69 94 LEU A C 1
ATOM 770 O O . LEU A 1 94 ? -10.112 0.834 4.189 1.00 94.69 94 LEU A O 1
ATOM 774 N N . PHE A 1 95 ? -8.936 2.734 4.116 1.00 95.88 95 PHE A N 1
ATOM 775 C CA . PHE A 1 95 ? -7.664 2.062 4.360 1.00 95.88 95 PHE A CA 1
ATOM 776 C C . PHE A 1 95 ? -7.611 1.386 5.739 1.00 95.88 95 PHE A C 1
ATOM 778 O O . PHE A 1 95 ? -7.051 0.301 5.880 1.00 95.88 95 PHE A O 1
ATOM 785 N N . VAL A 1 96 ? -8.183 2.012 6.774 1.00 95.00 96 VAL A N 1
ATO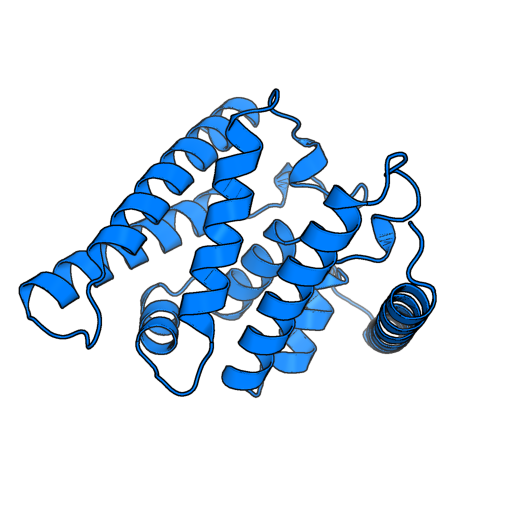M 786 C CA . VAL A 1 96 ? -8.290 1.404 8.109 1.00 95.00 96 VAL A CA 1
ATOM 787 C C . VAL A 1 96 ? -9.219 0.193 8.088 1.00 95.00 96 VAL A C 1
ATOM 789 O O . VAL A 1 96 ? -8.874 -0.805 8.715 1.00 95.00 96 VAL A O 1
ATOM 792 N N . ASP A 1 97 ? -10.328 0.240 7.348 1.00 93.81 97 ASP A N 1
ATOM 793 C CA . ASP A 1 97 ? -11.241 -0.899 7.195 1.00 93.81 97 ASP A CA 1
ATOM 794 C C . ASP A 1 97 ? -10.510 -2.111 6.598 1.00 93.81 97 ASP A C 1
ATOM 796 O O . ASP A 1 97 ? -10.585 -3.216 7.139 1.00 93.81 97 ASP A O 1
ATOM 800 N N . TRP A 1 98 ? -9.694 -1.900 5.562 1.00 95.19 98 TRP A N 1
ATOM 801 C CA . TRP A 1 98 ? -8.829 -2.949 5.014 1.00 95.19 98 TRP A CA 1
ATOM 802 C C . TRP A 1 98 ? -7.779 -3.439 6.006 1.00 95.19 98 TRP A C 1
ATOM 804 O O . TRP A 1 98 ? -7.549 -4.640 6.124 1.00 95.19 98 TRP A O 1
ATOM 814 N N . LEU A 1 99 ? -7.162 -2.527 6.757 1.00 94.12 99 LEU A N 1
ATOM 815 C CA . LEU A 1 99 ? -6.125 -2.848 7.733 1.00 94.12 99 LEU A CA 1
ATOM 816 C C . LEU A 1 99 ? -6.630 -3.751 8.870 1.00 94.12 99 LEU A C 1
ATOM 818 O O . LEU A 1 99 ? -5.868 -4.573 9.380 1.00 94.12 99 LEU A O 1
ATOM 822 N N . VAL A 1 100 ? -7.883 -3.571 9.299 1.00 90.75 100 VAL A N 1
ATOM 823 C CA . VAL A 1 100 ? -8.503 -4.388 10.356 1.00 90.75 100 VAL A CA 1
ATOM 824 C C . VAL A 1 100 ? -9.233 -5.613 9.811 1.00 90.75 100 VAL A C 1
ATOM 826 O O . VAL A 1 100 ? -9.542 -6.519 10.588 1.00 90.75 100 VAL A O 1
ATOM 829 N N . SER A 1 101 ? -9.497 -5.657 8.503 1.00 89.88 101 SER A N 1
ATOM 830 C CA . SER A 1 101 ? -10.138 -6.794 7.854 1.00 89.88 101 SER A CA 1
ATOM 831 C C . SER A 1 101 ? -9.197 -8.006 7.807 1.00 89.88 101 SER A C 1
ATOM 833 O O . SER A 1 101 ? -8.072 -7.892 7.314 1.00 89.88 101 SER A O 1
ATOM 835 N N . PRO A 1 102 ? -9.642 -9.192 8.263 1.00 86.00 102 PRO A N 1
ATOM 836 C CA . PRO A 1 102 ? -8.863 -10.423 8.151 1.00 86.00 102 PRO A CA 1
ATOM 837 C C . PRO A 1 102 ? -8.818 -10.973 6.717 1.00 86.00 102 PRO A C 1
ATOM 839 O O . PRO A 1 102 ? -8.051 -11.894 6.442 1.00 86.00 102 PRO A O 1
ATOM 842 N N . GLU A 1 103 ? -9.657 -10.454 5.819 1.00 88.50 103 GLU A N 1
ATOM 843 C CA . GLU A 1 103 ? -9.767 -10.923 4.435 1.00 88.50 103 GLU A CA 1
ATOM 844 C C . GLU A 1 103 ? -8.633 -10.374 3.564 1.00 88.50 103 GLU A C 1
ATOM 846 O O . GLU A 1 103 ? -8.222 -11.017 2.597 1.00 88.50 103 GLU A O 1
ATOM 851 N N . THR A 1 104 ? -8.071 -9.222 3.945 1.00 90.81 104 THR A N 1
ATOM 852 C CA . THR A 1 104 ? -6.992 -8.574 3.200 1.00 90.81 104 THR A CA 1
ATOM 853 C C . THR A 1 104 ? -5.631 -8.804 3.853 1.00 90.81 104 THR A C 1
ATOM 855 O O . THR A 1 104 ? -5.496 -8.963 5.066 1.00 90.81 104 THR A O 1
ATOM 858 N N . THR A 1 105 ? -4.570 -8.750 3.048 1.00 93.19 105 THR A N 1
ATOM 859 C CA . THR A 1 105 ? -3.185 -8.718 3.544 1.00 93.19 105 THR A CA 1
ATOM 860 C C . THR A 1 105 ? -2.669 -7.287 3.743 1.00 93.19 105 THR A C 1
ATOM 862 O O . THR A 1 105 ? -1.456 -7.080 3.817 1.00 93.19 105 THR A O 1
ATOM 865 N N . CYS A 1 106 ? -3.564 -6.295 3.870 1.00 95.44 106 CYS A N 1
ATOM 866 C CA . CYS A 1 106 ? -3.232 -4.869 3.968 1.00 95.44 106 CYS A CA 1
ATOM 867 C C . CYS A 1 106 ? -2.257 -4.559 5.111 1.00 95.44 106 CYS A C 1
ATOM 869 O O . CYS A 1 106 ? -1.306 -3.798 4.934 1.00 95.44 106 CYS A O 1
ATOM 871 N N . LEU A 1 107 ? -2.439 -5.181 6.281 1.00 94.06 107 LEU A N 1
ATOM 872 C CA . LEU A 1 107 ? -1.530 -4.999 7.416 1.00 94.06 107 LEU A CA 1
ATOM 873 C C . LEU A 1 107 ? -0.097 -5.452 7.096 1.00 94.06 107 LEU A C 1
ATOM 875 O O . LEU A 1 107 ? 0.853 -4.747 7.436 1.00 94.06 107 LEU A O 1
ATOM 879 N N . SER A 1 108 ? 0.058 -6.603 6.435 1.00 92.69 108 SER A N 1
ATOM 880 C CA . SER A 1 108 ? 1.370 -7.120 6.019 1.00 92.69 108 SER A CA 1
ATOM 881 C C . SER A 1 108 ? 2.025 -6.175 5.015 1.00 92.69 108 SER A C 1
ATOM 883 O O . SER A 1 108 ? 3.146 -5.715 5.238 1.00 92.69 108 SER A O 1
ATOM 885 N N . TYR A 1 109 ? 1.269 -5.808 3.977 1.00 95.69 109 TYR A N 1
ATOM 886 C CA . TYR A 1 109 ? 1.700 -4.870 2.948 1.00 95.69 109 TYR A CA 1
ATOM 887 C C . TYR A 1 109 ? 2.177 -3.540 3.544 1.00 95.69 109 TYR A C 1
ATOM 889 O O . TYR A 1 109 ? 3.300 -3.106 3.281 1.00 95.69 109 TYR A O 1
ATOM 897 N N . LEU A 1 110 ? 1.369 -2.913 4.409 1.00 95.62 110 LEU A N 1
ATOM 898 C CA . LEU A 1 110 ? 1.723 -1.633 5.018 1.00 95.62 110 LEU A CA 1
ATOM 899 C C . LEU A 1 110 ? 2.994 -1.754 5.869 1.00 95.62 110 LEU A C 1
ATOM 901 O O . LEU A 1 110 ? 3.852 -0.876 5.816 1.00 95.62 110 LEU A O 1
ATOM 905 N N . ILE A 1 111 ? 3.155 -2.834 6.640 1.00 93.50 111 ILE A N 1
ATOM 906 C CA . ILE A 1 111 ? 4.370 -3.050 7.441 1.00 93.50 111 ILE A CA 1
ATOM 907 C C . ILE A 1 111 ? 5.610 -3.146 6.546 1.00 93.50 111 ILE A C 1
ATOM 909 O O . ILE A 1 111 ? 6.640 -2.547 6.876 1.00 93.50 111 ILE A O 1
ATOM 913 N N . HIS A 1 112 ? 5.532 -3.879 5.434 1.00 93.06 112 HIS A N 1
ATOM 914 C CA . HIS A 1 112 ? 6.645 -4.002 4.497 1.00 93.06 112 HIS A CA 1
ATOM 915 C C . HIS A 1 112 ? 6.949 -2.679 3.788 1.00 93.06 112 HIS A C 1
ATOM 917 O O . HIS A 1 112 ? 8.115 -2.286 3.726 1.00 93.06 112 HIS A O 1
ATOM 923 N N . TYR A 1 113 ? 5.923 -1.948 3.350 1.00 93.50 113 TYR A N 1
ATOM 924 C CA . TYR A 1 113 ? 6.094 -0.640 2.723 1.00 93.50 113 TYR A CA 1
ATOM 925 C C . TYR A 1 113 ? 6.747 0.378 3.669 1.00 93.50 113 TYR A C 1
ATOM 927 O O . TYR A 1 113 ? 7.756 0.994 3.329 1.00 93.50 113 TYR A O 1
ATOM 935 N N . LEU A 1 114 ? 6.239 0.506 4.901 1.00 92.75 114 LEU A N 1
ATOM 936 C CA . LEU A 1 114 ? 6.815 1.421 5.894 1.00 92.75 114 LEU A CA 1
ATOM 937 C C . LEU A 1 114 ? 8.267 1.058 6.228 1.00 92.75 114 LEU A C 1
ATOM 939 O O . LEU A 1 114 ? 9.065 1.940 6.530 1.00 92.75 114 LEU A O 1
ATOM 943 N N . ARG A 1 115 ? 8.632 -0.230 6.165 1.00 89.38 115 ARG A N 1
ATOM 944 C CA . ARG A 1 115 ? 10.015 -0.674 6.369 1.00 89.38 115 ARG A CA 1
ATOM 945 C C . ARG A 1 115 ? 10.942 -0.207 5.248 1.00 89.38 115 ARG A C 1
ATOM 947 O O . ARG A 1 115 ? 12.046 0.221 5.574 1.00 89.38 115 ARG A O 1
ATOM 954 N N . ILE A 1 116 ? 10.518 -0.287 3.984 1.00 85.19 116 ILE A N 1
ATOM 955 C CA . ILE A 1 116 ? 11.294 0.245 2.849 1.00 85.19 116 ILE A CA 1
ATOM 956 C C . ILE A 1 116 ? 11.576 1.725 3.095 1.00 85.19 116 ILE A C 1
ATOM 958 O O . ILE A 1 116 ? 12.731 2.126 3.196 1.00 85.19 116 ILE A O 1
ATOM 962 N N . LEU A 1 117 ? 10.510 2.481 3.352 1.00 83.75 117 LEU A N 1
ATOM 963 C CA . LEU A 1 117 ? 10.570 3.923 3.549 1.00 83.75 117 LEU A CA 1
ATOM 964 C C . LEU A 1 117 ? 11.490 4.326 4.715 1.00 83.75 117 LEU A C 1
ATOM 966 O O . LEU A 1 117 ? 12.169 5.340 4.640 1.00 83.75 117 LEU A O 1
ATOM 970 N N . SER A 1 118 ? 11.548 3.532 5.787 1.00 78.38 118 SER A N 1
ATOM 971 C CA . SER A 1 118 ? 12.459 3.780 6.913 1.00 78.38 118 SER A CA 1
ATOM 972 C C . SER A 1 118 ? 13.914 3.384 6.654 1.00 78.38 118 SER A C 1
ATOM 974 O O . SER A 1 118 ? 14.805 3.957 7.264 1.00 78.38 118 SER A O 1
ATOM 976 N N . THR A 1 119 ? 14.174 2.396 5.795 1.00 72.88 119 THR A N 1
ATOM 977 C CA . THR A 1 119 ? 15.547 1.915 5.533 1.00 72.88 119 THR A CA 1
ATOM 978 C C . THR A 1 119 ? 16.301 2.867 4.598 1.00 72.88 119 THR A C 1
ATOM 980 O O . THR A 1 119 ? 17.525 2.940 4.635 1.00 72.88 119 THR A O 1
ATOM 983 N N . GLU A 1 120 ? 15.571 3.625 3.785 1.00 63.66 120 GLU A N 1
ATOM 984 C CA . GLU A 1 120 ? 16.123 4.585 2.824 1.00 63.66 120 GLU A CA 1
ATOM 985 C C . GLU A 1 120 ? 16.585 5.912 3.473 1.00 63.66 120 GLU A C 1
ATOM 987 O O . GLU A 1 120 ? 17.294 6.681 2.830 1.00 63.66 120 GLU A O 1
ATOM 992 N N . ASP A 1 121 ? 16.267 6.161 4.754 1.00 52.38 121 ASP A N 1
ATOM 993 C CA . ASP A 1 121 ? 16.735 7.331 5.532 1.00 52.38 121 ASP A CA 1
ATOM 994 C C . ASP A 1 121 ? 18.220 7.204 5.955 1.00 52.38 121 ASP A C 1
ATOM 996 O O . ASP A 1 121 ? 18.932 8.200 6.075 1.00 52.38 121 ASP A O 1
ATOM 1000 N N . ASP A 1 122 ? 18.732 5.976 6.120 1.00 50.09 122 ASP A N 1
ATOM 1001 C CA . ASP A 1 122 ? 20.097 5.725 6.619 1.00 50.09 122 ASP A CA 1
ATOM 1002 C C . ASP A 1 122 ? 21.193 5.889 5.542 1.00 50.09 122 ASP A C 1
ATOM 1004 O O . ASP A 1 122 ? 22.385 5.969 5.855 1.00 50.09 122 ASP A O 1
ATOM 1008 N N . THR A 1 123 ? 20.822 5.974 4.261 1.00 47.16 123 THR A N 1
ATOM 1009 C CA . THR A 1 123 ? 21.761 6.119 3.141 1.00 47.16 123 THR A CA 1
ATOM 1010 C C . THR A 1 123 ? 21.441 7.381 2.350 1.00 47.16 123 THR A C 1
ATOM 1012 O O . THR A 1 123 ? 20.519 7.355 1.550 1.00 47.16 123 THR A O 1
ATOM 1015 N N . VAL A 1 124 ? 22.195 8.467 2.578 1.00 50.59 124 VAL A N 1
ATOM 1016 C CA . VAL A 1 124 ? 22.285 9.701 1.757 1.00 50.59 124 VAL A CA 1
ATOM 1017 C C . VAL A 1 124 ? 21.089 9.912 0.816 1.00 50.59 124 VAL A C 1
ATOM 1019 O O . VAL A 1 124 ? 21.083 9.368 -0.288 1.00 50.59 124 VAL A O 1
ATOM 1022 N N . TYR A 1 125 ? 20.119 10.726 1.249 1.00 52.31 125 TYR A N 1
ATOM 1023 C CA . TYR A 1 125 ? 18.928 11.128 0.489 1.00 52.31 125 TYR A CA 1
ATOM 1024 C C . TYR A 1 125 ? 19.173 11.167 -1.028 1.00 52.31 125 TYR A C 1
ATOM 1026 O O . TYR A 1 125 ? 19.883 12.042 -1.536 1.00 52.31 125 TYR A O 1
ATOM 1034 N N . ASN A 1 126 ? 18.584 10.212 -1.750 1.00 56.28 126 ASN A N 1
ATOM 1035 C CA . ASN A 1 126 ? 18.615 10.173 -3.203 1.00 56.28 126 ASN A CA 1
ATOM 1036 C C . ASN A 1 126 ? 17.186 10.379 -3.729 1.00 56.28 126 ASN A C 1
ATOM 1038 O O . ASN A 1 126 ? 16.411 9.424 -3.763 1.00 56.28 126 ASN A O 1
ATOM 1042 N N . PRO A 1 127 ? 16.821 11.595 -4.173 1.00 53.84 127 PRO A N 1
ATOM 1043 C CA . PRO A 1 127 ? 15.475 11.886 -4.673 1.00 53.84 127 PRO A CA 1
ATOM 1044 C C . PRO A 1 127 ? 15.086 11.016 -5.880 1.00 53.84 127 PRO A C 1
ATOM 1046 O O . PRO A 1 127 ? 13.904 10.803 -6.128 1.00 53.84 127 PRO A O 1
ATOM 1049 N N . ASN A 1 128 ? 16.067 10.430 -6.580 1.00 55.81 128 ASN A N 1
ATOM 1050 C CA . ASN A 1 128 ? 15.832 9.479 -7.667 1.00 55.81 128 ASN A CA 1
ATOM 1051 C C . ASN A 1 128 ? 15.387 8.081 -7.184 1.00 55.81 128 ASN A C 1
ATOM 1053 O O . ASN A 1 128 ? 15.185 7.203 -8.012 1.00 55.81 128 ASN A O 1
ATOM 1057 N N . GLN A 1 129 ? 15.283 7.817 -5.876 1.00 59.75 129 GLN A N 1
ATOM 1058 C CA . GLN A 1 129 ? 14.751 6.547 -5.346 1.00 59.75 129 GLN A CA 1
ATOM 1059 C C . GLN A 1 129 ? 13.218 6.547 -5.278 1.00 59.75 129 GLN A C 1
ATOM 1061 O O . GLN A 1 129 ? 12.582 5.528 -5.544 1.00 59.75 129 GLN A O 1
ATOM 1066 N N . PHE A 1 130 ? 12.621 7.713 -5.027 1.00 54.16 130 PHE A N 1
ATOM 1067 C CA . PHE A 1 130 ? 11.169 7.922 -5.069 1.00 54.16 130 PHE A CA 1
ATOM 1068 C C . PHE A 1 130 ? 10.639 8.071 -6.503 1.00 54.16 130 PHE A C 1
ATOM 1070 O O . PHE A 1 130 ? 9.438 8.218 -6.718 1.00 54.16 130 PHE A O 1
ATOM 1077 N N . VAL A 1 131 ? 11.535 8.046 -7.495 1.00 50.72 131 VAL A N 1
ATOM 1078 C CA . VAL A 1 131 ? 11.233 8.377 -8.883 1.00 50.72 131 VAL A CA 1
ATOM 1079 C C . VAL A 1 131 ? 11.901 7.408 -9.841 1.00 50.72 131 VAL A C 1
ATOM 1081 O O . VAL A 1 131 ? 13.120 7.364 -9.973 1.00 50.72 131 VAL A O 1
ATOM 1084 N N . LYS A 1 132 ? 11.081 6.675 -10.594 1.00 50.88 132 LYS A N 1
ATOM 1085 C CA . LYS A 1 132 ? 11.523 6.110 -11.867 1.00 50.88 132 LYS A CA 1
ATOM 1086 C C . LYS A 1 132 ? 11.698 7.247 -12.866 1.00 50.88 132 LYS A C 1
ATOM 1088 O O . LYS A 1 132 ? 10.878 8.155 -12.906 1.00 50.88 132 LYS A O 1
ATOM 1093 N N . SER A 1 133 ? 12.731 7.161 -13.697 1.00 44.53 133 SER A N 1
ATOM 1094 C CA . SER A 1 133 ? 13.236 8.195 -14.617 1.00 44.53 133 SER A CA 1
ATOM 1095 C C . SER A 1 133 ? 12.240 8.816 -15.618 1.00 44.53 133 SER A C 1
ATOM 1097 O O . SER A 1 133 ? 12.662 9.618 -16.445 1.00 44.53 133 SER A O 1
ATOM 1099 N N . THR A 1 134 ? 10.959 8.451 -15.586 1.00 46.81 134 THR A N 1
ATOM 1100 C CA . THR A 1 134 ? 9.901 8.919 -16.490 1.00 46.81 134 THR A CA 1
ATOM 1101 C C . THR A 1 134 ? 8.883 9.856 -15.838 1.00 46.81 134 THR A C 1
ATOM 1103 O O . THR A 1 134 ? 8.309 10.673 -16.551 1.00 46.81 134 THR A O 1
ATOM 1106 N N . ILE A 1 135 ? 8.672 9.797 -14.517 1.00 55.53 135 ILE A N 1
ATOM 1107 C CA . ILE A 1 135 ? 7.651 10.608 -13.834 1.00 55.53 135 ILE A CA 1
ATOM 1108 C C . ILE A 1 135 ? 8.335 11.710 -13.013 1.00 55.53 135 ILE A C 1
ATOM 1110 O O . ILE A 1 135 ? 9.194 11.399 -12.192 1.00 55.53 135 ILE A O 1
ATOM 1114 N N . PRO A 1 136 ? 7.996 13.001 -13.188 1.00 58.28 136 PRO A N 1
ATOM 1115 C CA . PRO A 1 136 ? 8.607 14.069 -12.403 1.00 58.28 136 PRO A CA 1
ATOM 1116 C C . PRO A 1 136 ? 8.375 13.874 -10.900 1.00 58.28 136 PRO A C 1
ATOM 1118 O O . PRO A 1 136 ? 7.246 13.622 -10.476 1.00 58.28 136 PRO A O 1
ATOM 1121 N N . VAL A 1 137 ? 9.421 14.071 -10.091 1.00 59.75 137 VAL A N 1
ATOM 1122 C CA . VAL A 1 137 ? 9.367 14.053 -8.612 1.00 59.75 137 VAL A CA 1
ATOM 1123 C C . VAL A 1 137 ? 8.217 14.916 -8.077 1.00 59.75 137 VAL A C 1
ATOM 1125 O O . VAL A 1 137 ? 7.523 14.527 -7.140 1.00 59.75 137 VAL A O 1
ATOM 1128 N N . ASP A 1 138 ? 7.960 16.047 -8.732 1.00 62.72 138 ASP A N 1
ATOM 1129 C CA . ASP A 1 138 ? 6.950 17.031 -8.336 1.00 62.72 138 ASP A CA 1
ATOM 1130 C C . ASP A 1 138 ? 5.502 16.528 -8.454 1.00 62.72 138 ASP A C 1
ATOM 1132 O O . ASP A 1 138 ? 4.589 17.144 -7.911 1.00 62.72 138 ASP A O 1
ATOM 1136 N N . SER A 1 139 ? 5.280 15.407 -9.147 1.00 74.00 139 SER A N 1
ATOM 1137 C CA . SER A 1 139 ? 3.954 14.800 -9.304 1.00 74.00 139 SER A CA 1
ATOM 1138 C C . SER A 1 139 ? 3.622 13.757 -8.231 1.00 74.00 139 SER A C 1
ATOM 1140 O O . SER A 1 139 ? 2.473 13.317 -8.138 1.00 74.00 139 SER A O 1
ATOM 1142 N N . TRP A 1 140 ? 4.591 13.365 -7.393 1.00 81.88 140 TRP A N 1
ATOM 1143 C CA . TRP A 1 140 ? 4.331 12.427 -6.303 1.00 81.88 140 TRP A CA 1
ATOM 1144 C C . TRP A 1 140 ? 3.450 13.103 -5.237 1.00 81.88 140 TRP A C 1
ATOM 1146 O O . TRP A 1 140 ? 3.822 14.167 -4.734 1.00 81.88 140 TRP A O 1
ATOM 1156 N N . PRO A 1 141 ? 2.288 12.531 -4.853 1.00 88.06 141 PRO A N 1
ATOM 1157 C CA . PRO A 1 141 ? 1.303 13.195 -3.993 1.00 88.06 141 PRO A CA 1
ATOM 1158 C C . PRO A 1 141 ? 1.701 13.167 -2.506 1.00 88.06 141 PRO A C 1
ATOM 1160 O O . PRO A 1 141 ? 0.925 12.754 -1.640 1.00 88.06 141 PRO A O 1
ATOM 1163 N N . LEU A 1 142 ? 2.918 13.618 -2.195 1.00 88.38 142 LEU A N 1
ATOM 1164 C CA . LEU A 1 142 ? 3.557 13.499 -0.888 1.00 88.38 142 LEU A CA 1
ATOM 1165 C C . LEU A 1 142 ? 2.689 14.057 0.245 1.00 88.38 142 LEU A C 1
ATOM 1167 O O . LEU A 1 142 ? 2.450 13.367 1.236 1.00 88.38 142 LEU A O 1
ATOM 1171 N N . GLN A 1 143 ? 2.170 15.277 0.095 1.00 90.75 143 GLN A N 1
ATOM 1172 C CA . GLN A 1 143 ? 1.378 15.912 1.151 1.00 90.75 143 GLN A CA 1
ATOM 1173 C C . GLN A 1 143 ? 0.086 15.135 1.447 1.00 90.75 143 GLN A C 1
ATOM 1175 O O . GLN A 1 143 ? -0.285 14.966 2.611 1.00 90.75 143 GLN A O 1
ATOM 1180 N N . SER A 1 144 ? -0.581 14.622 0.410 1.00 93.69 144 SER A N 1
ATOM 1181 C CA . SER A 1 144 ? -1.785 13.796 0.551 1.00 93.69 144 SER A CA 1
ATOM 1182 C C . SER A 1 144 ? -1.474 12.472 1.247 1.00 93.69 144 SER A C 1
ATOM 1184 O O . SER A 1 144 ? -2.197 12.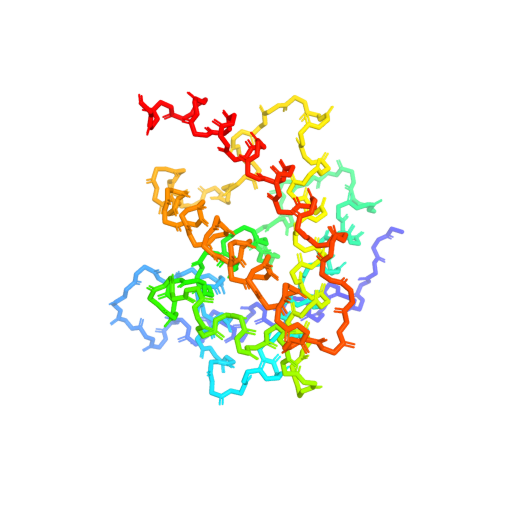083 2.164 1.00 93.69 144 SER A O 1
ATOM 1186 N N . LEU A 1 145 ? -0.361 11.823 0.891 1.00 93.75 145 LEU A N 1
ATOM 1187 C CA . LEU A 1 145 ? 0.096 10.585 1.532 1.00 93.75 145 LEU A CA 1
ATOM 1188 C C . LEU A 1 145 ? 0.448 10.796 3.007 1.00 93.75 145 LEU A C 1
ATOM 1190 O O . LEU A 1 145 ? 0.017 10.025 3.866 1.00 93.75 145 LEU A O 1
ATOM 1194 N N . MET A 1 146 ? 1.178 11.866 3.328 1.00 94.25 146 MET A N 1
ATOM 1195 C CA . MET A 1 146 ? 1.501 12.225 4.711 1.00 94.25 146 MET A CA 1
ATOM 1196 C C . MET A 1 146 ? 0.240 12.506 5.528 1.00 94.25 146 MET A C 1
ATOM 1198 O O . MET A 1 146 ? 0.114 12.040 6.665 1.00 94.25 146 MET A O 1
ATOM 1202 N N . ASN A 1 147 ? -0.716 13.236 4.950 1.00 96.38 147 ASN A N 1
ATOM 1203 C CA . ASN A 1 147 ? -1.994 13.517 5.594 1.00 96.38 147 ASN A CA 1
ATOM 1204 C C . ASN A 1 147 ? -2.770 12.222 5.861 1.00 96.38 147 ASN A C 1
ATOM 1206 O O . ASN A 1 147 ? -3.210 12.002 6.990 1.00 96.38 147 ASN A O 1
ATOM 1210 N N . MET A 1 148 ? -2.883 11.344 4.865 1.00 97.25 148 MET A N 1
ATOM 1211 C CA . MET A 1 148 ? -3.559 10.054 4.986 1.00 97.25 148 MET A CA 1
ATOM 1212 C C . MET A 1 148 ? -2.914 9.175 6.067 1.00 97.25 148 MET A C 1
ATOM 1214 O O . MET A 1 148 ? -3.609 8.731 6.979 1.00 97.25 148 MET A O 1
ATOM 1218 N N . LEU A 1 149 ? -1.587 8.997 6.051 1.00 96.69 149 LEU A N 1
ATOM 1219 C CA . LEU A 1 149 ? -0.855 8.231 7.071 1.00 96.69 149 LEU A CA 1
ATOM 1220 C C . LEU A 1 149 ? -1.039 8.811 8.483 1.00 96.69 149 LEU A C 1
ATOM 1222 O O . LEU A 1 149 ? -1.248 8.068 9.444 1.00 96.69 149 LEU A O 1
ATOM 1226 N N . SER A 1 150 ? -1.026 10.140 8.621 1.00 97.31 150 SER A N 1
ATOM 1227 C CA . SER A 1 150 ? -1.296 10.826 9.892 1.00 97.31 150 SER A CA 1
ATOM 1228 C C . SER A 1 150 ? -2.716 10.558 10.408 1.00 97.31 150 SER A C 1
ATOM 1230 O O . SER A 1 150 ? -2.915 10.358 11.610 1.00 97.31 150 SER A O 1
ATOM 1232 N N . GLN A 1 151 ? -3.710 10.505 9.519 1.00 97.69 151 GLN A N 1
ATOM 1233 C CA . GLN A 1 151 ? -5.093 10.186 9.885 1.00 97.69 151 GLN A CA 1
ATOM 1234 C C . GLN A 1 151 ? -5.295 8.695 10.188 1.00 97.69 151 GLN A C 1
ATOM 1236 O O . GLN A 1 151 ? -6.006 8.371 11.141 1.00 97.69 151 GLN A O 1
ATOM 1241 N N . ILE A 1 152 ? -4.626 7.789 9.466 1.00 96.94 152 ILE A N 1
ATOM 1242 C CA . ILE A 1 152 ? -4.597 6.351 9.788 1.00 96.94 152 ILE A CA 1
ATOM 1243 C C . ILE A 1 152 ? -4.036 6.154 11.197 1.00 96.94 152 ILE A C 1
ATOM 1245 O O . ILE A 1 152 ? -4.658 5.489 12.023 1.00 96.94 152 ILE A O 1
ATOM 1249 N N . ARG A 1 153 ? -2.910 6.805 11.519 1.00 96.50 153 ARG A N 1
ATOM 1250 C CA . ARG A 1 153 ? -2.323 6.775 12.865 1.00 96.50 153 ARG A CA 1
ATOM 1251 C C . ARG A 1 153 ? -3.327 7.204 13.938 1.00 96.50 153 ARG A C 1
ATOM 1253 O O . ARG A 1 153 ? -3.519 6.478 14.908 1.00 96.50 153 ARG A O 1
ATOM 1260 N N . LYS A 1 154 ? -3.981 8.358 13.764 1.00 96.25 154 LYS A N 1
ATOM 1261 C CA . LYS A 1 154 ? -4.996 8.859 14.712 1.00 96.25 154 LYS A CA 1
ATOM 1262 C C . LYS A 1 154 ? -6.178 7.896 14.853 1.00 96.25 154 LYS A C 1
ATOM 1264 O O . LYS A 1 154 ? -6.690 7.699 15.952 1.00 96.25 154 LYS A O 1
ATOM 1269 N N . SER A 1 155 ? -6.604 7.285 13.751 1.00 95.25 155 SER A N 1
ATOM 1270 C CA . SER A 1 155 ? -7.691 6.302 13.748 1.00 95.25 155 SER A CA 1
ATOM 1271 C C . SER A 1 155 ? -7.304 5.053 14.539 1.00 95.25 155 SER A C 1
ATOM 1273 O O . SER A 1 155 ? -8.075 4.605 15.382 1.00 95.25 155 SER A O 1
ATOM 1275 N N . LEU A 1 156 ? -6.077 4.559 14.363 1.00 94.56 156 LEU A N 1
ATOM 1276 C CA . LEU A 1 156 ? -5.528 3.448 15.139 1.00 94.56 156 LEU A CA 1
ATOM 1277 C C . LEU A 1 156 ? -5.411 3.767 16.635 1.00 94.56 156 LEU A C 1
ATOM 1279 O O . LEU A 1 156 ? -5.757 2.927 17.459 1.00 94.56 156 LEU A O 1
ATOM 1283 N N . GLU A 1 157 ? -4.966 4.973 16.998 1.00 94.62 157 GLU A N 1
ATOM 1284 C CA . GLU A 1 157 ? -4.913 5.431 18.397 1.00 94.62 157 GLU A CA 1
ATOM 1285 C C . GLU A 1 157 ? -6.309 5.457 19.039 1.00 94.62 157 GLU A C 1
ATOM 1287 O O . GLU A 1 157 ? -6.486 5.036 20.185 1.00 94.62 157 GLU A O 1
ATOM 1292 N N . ASN A 1 158 ? -7.313 5.923 18.292 1.00 93.81 158 ASN A N 1
ATOM 1293 C CA . ASN A 1 158 ? -8.700 5.917 18.744 1.00 93.81 158 ASN A CA 1
ATOM 1294 C C . ASN A 1 158 ? -9.231 4.485 18.896 1.00 93.81 158 ASN A C 1
ATOM 1296 O O . ASN A 1 158 ? -9.801 4.158 19.936 1.00 93.81 158 ASN A O 1
ATOM 1300 N N . LEU A 1 159 ? -9.011 3.615 17.907 1.00 91.75 159 LEU A N 1
ATOM 1301 C CA . LEU A 1 159 ? -9.436 2.214 17.964 1.00 91.75 159 LEU A CA 1
ATOM 1302 C C . LEU A 1 159 ? -8.779 1.458 19.129 1.00 91.75 159 LEU A C 1
ATOM 1304 O O . LEU A 1 159 ? -9.471 0.709 19.818 1.00 91.75 159 LEU A O 1
ATOM 1308 N N . ASP A 1 160 ? -7.493 1.699 19.412 1.00 92.44 160 ASP A N 1
ATOM 1309 C CA . ASP A 1 160 ? -6.789 1.130 20.575 1.00 92.44 160 ASP A CA 1
ATOM 1310 C C . ASP A 1 160 ? -7.462 1.552 21.888 1.00 92.44 160 ASP A C 1
ATOM 1312 O O . ASP A 1 160 ? -7.772 0.719 22.743 1.00 92.44 160 ASP A O 1
ATOM 1316 N N . ARG A 1 161 ? -7.768 2.851 22.027 1.00 91.81 161 ARG A N 1
ATOM 1317 C CA . ARG A 1 161 ? -8.415 3.408 23.225 1.00 91.81 161 ARG A CA 1
ATOM 1318 C C . ARG A 1 161 ? -9.773 2.761 23.503 1.00 91.81 161 ARG A C 1
ATOM 1320 O O . ARG A 1 161 ? -10.102 2.530 24.666 1.00 91.81 161 ARG A O 1
ATOM 1327 N N . TYR A 1 162 ? -10.546 2.470 22.459 1.00 91.50 162 TYR A N 1
ATOM 1328 C CA . TYR A 1 162 ? -11.875 1.862 22.577 1.00 91.50 162 TYR A CA 1
ATOM 1329 C C . TYR A 1 162 ? -11.872 0.330 22.464 1.00 91.50 162 TYR A C 1
ATOM 1331 O O . TYR A 1 162 ? -12.943 -0.270 22.472 1.00 91.50 162 TYR A O 1
ATOM 1339 N N . LYS A 1 163 ? -10.694 -0.315 22.397 1.00 84.75 163 LYS A N 1
ATOM 1340 C CA . LYS A 1 163 ? -10.543 -1.767 22.174 1.00 84.75 163 LYS A CA 1
ATOM 1341 C C . LYS A 1 163 ? -11.290 -2.266 20.927 1.00 84.75 163 LYS A C 1
ATOM 1343 O O . LYS A 1 163 ? -11.787 -3.387 20.904 1.00 84.75 163 LYS A O 1
ATOM 1348 N N . GLY A 1 164 ? -11.373 -1.424 19.899 1.00 83.38 164 GLY A N 1
ATOM 1349 C CA . GLY A 1 164 ? -12.084 -1.696 18.648 1.00 83.38 164 GLY A CA 1
ATOM 1350 C C . GLY A 1 164 ? -11.259 -2.452 17.607 1.00 83.38 164 GLY A C 1
ATOM 1351 O O . GLY A 1 164 ? -11.681 -2.542 16.462 1.00 83.38 164 GLY A O 1
ATOM 1352 N N . ILE A 1 165 ? -10.074 -2.951 17.967 1.00 86.75 165 ILE A N 1
ATOM 1353 C CA . ILE A 1 165 ? -9.139 -3.594 17.042 1.00 86.75 165 ILE A CA 1
ATOM 1354 C C . ILE A 1 165 ? -8.628 -4.917 17.617 1.00 86.75 165 ILE A C 1
ATOM 1356 O O . ILE A 1 165 ? -8.351 -5.028 18.811 1.00 86.75 165 ILE A O 1
ATOM 1360 N N . ALA A 1 166 ? -8.524 -5.934 16.759 1.00 83.56 166 ALA A N 1
ATOM 1361 C CA . ALA A 1 166 ? -8.193 -7.305 17.158 1.00 83.56 166 ALA A CA 1
ATOM 1362 C C . ALA A 1 166 ? -6.686 -7.550 17.384 1.00 83.56 166 ALA A C 1
ATOM 1364 O O . ALA A 1 166 ? -6.297 -8.619 17.851 1.00 83.56 166 ALA A O 1
ATOM 1365 N N . PHE A 1 167 ? -5.831 -6.576 17.065 1.00 86.50 167 PHE A N 1
ATOM 1366 C CA . PHE A 1 167 ? -4.379 -6.651 17.234 1.00 86.50 167 PHE A CA 1
ATOM 1367 C C . PHE A 1 167 ? -3.850 -5.439 18.006 1.00 86.50 167 PHE A C 1
ATOM 1369 O O . PHE A 1 167 ? -4.527 -4.426 18.112 1.00 86.50 167 PHE A O 1
ATOM 1376 N N . CYS A 1 168 ? -2.626 -5.519 18.534 1.00 88.94 168 CYS A N 1
ATOM 1377 C CA . CYS A 1 168 ? -1.974 -4.388 19.202 1.00 88.94 168 CYS A CA 1
ATOM 1378 C C . CYS A 1 168 ? -1.442 -3.384 18.156 1.00 88.94 168 CYS A C 1
ATOM 1380 O O . CYS A 1 168 ? -0.453 -3.703 17.489 1.00 88.94 168 CYS A O 1
ATOM 1382 N N . PRO A 1 169 ? -2.018 -2.173 18.005 1.00 92.38 169 PRO A N 1
ATOM 1383 C CA . PRO A 1 169 ? -1.632 -1.256 16.931 1.00 92.38 169 PRO A CA 1
ATOM 1384 C C . PRO A 1 169 ? -0.374 -0.440 17.248 1.00 92.38 169 PRO A C 1
ATOM 1386 O O . PRO A 1 169 ? 0.187 0.197 16.359 1.00 92.38 169 PRO A O 1
ATOM 1389 N N . LYS A 1 170 ? 0.111 -0.461 18.497 1.00 93.00 170 LYS A N 1
ATOM 1390 C CA . LYS A 1 170 ? 1.245 0.363 18.956 1.00 93.00 170 LYS A CA 1
ATOM 1391 C C . LYS A 1 170 ? 2.513 0.223 18.099 1.00 93.00 170 LYS A C 1
ATOM 1393 O O . LYS A 1 170 ? 3.089 1.255 17.753 1.00 93.00 170 LYS A O 1
ATOM 1398 N N . PRO A 1 171 ? 2.965 -0.987 17.707 1.00 93.19 171 PRO A N 1
ATOM 1399 C CA . PRO A 1 171 ? 4.139 -1.122 16.846 1.00 93.19 171 PRO A CA 1
ATOM 1400 C C . PRO A 1 171 ? 3.937 -0.470 15.474 1.00 93.19 171 PRO A C 1
ATOM 1402 O O . PRO A 1 171 ? 4.858 0.154 14.950 1.00 93.19 171 PRO A O 1
ATOM 1405 N N . LEU A 1 172 ? 2.730 -0.579 14.910 1.00 94.25 172 LEU A N 1
ATOM 1406 C CA . LEU A 1 172 ? 2.388 0.030 13.628 1.00 94.25 172 LEU A CA 1
ATOM 1407 C C . LEU A 1 172 ? 2.332 1.559 13.734 1.00 94.25 172 LEU A C 1
ATOM 1409 O O . LEU A 1 172 ? 2.933 2.242 12.913 1.00 94.25 172 LEU A O 1
ATOM 1413 N N . ILE A 1 173 ? 1.697 2.094 14.781 1.00 95.31 173 ILE A N 1
ATOM 1414 C CA . ILE A 1 173 ? 1.655 3.536 15.078 1.00 95.31 173 ILE A CA 1
ATOM 1415 C C . ILE A 1 173 ? 3.074 4.118 15.158 1.00 95.31 173 ILE A C 1
ATOM 1417 O O . ILE A 1 173 ? 3.357 5.150 14.549 1.00 95.31 173 ILE A O 1
ATOM 1421 N N . ASN A 1 174 ? 3.987 3.442 15.862 1.00 94.44 174 ASN A N 1
ATOM 1422 C CA . ASN A 1 174 ? 5.380 3.879 15.977 1.00 94.44 174 ASN A CA 1
ATOM 1423 C C . ASN A 1 174 ? 6.099 3.891 14.622 1.00 94.44 174 ASN A C 1
ATOM 1425 O O . ASN A 1 174 ? 6.827 4.840 14.331 1.00 94.44 174 ASN A O 1
ATOM 1429 N N . ARG A 1 175 ? 5.866 2.878 13.777 1.00 93.88 175 ARG A N 1
ATOM 1430 C CA . ARG A 1 175 ? 6.414 2.841 12.413 1.00 93.88 175 ARG A CA 1
ATOM 1431 C C . ARG A 1 175 ? 5.866 3.975 11.556 1.00 93.88 175 ARG A C 1
ATOM 1433 O O . ARG A 1 175 ? 6.657 4.678 10.946 1.00 93.88 175 ARG A O 1
ATOM 1440 N N . ILE A 1 176 ? 4.554 4.219 11.582 1.00 95.44 176 ILE A N 1
ATOM 1441 C CA . ILE A 1 176 ? 3.941 5.338 10.851 1.00 95.44 176 ILE A CA 1
ATOM 1442 C C . ILE A 1 176 ? 4.547 6.675 11.298 1.00 95.44 176 ILE A C 1
ATOM 1444 O O . ILE A 1 176 ? 4.877 7.504 10.458 1.00 95.44 176 ILE A O 1
ATOM 1448 N N . ASN A 1 177 ? 4.745 6.888 12.603 1.00 94.44 177 ASN A N 1
ATOM 1449 C CA . ASN A 1 177 ? 5.389 8.102 13.115 1.00 94.44 177 ASN A CA 1
ATOM 1450 C C . ASN A 1 177 ? 6.805 8.294 12.569 1.00 94.44 177 ASN A C 1
ATOM 1452 O O . ASN A 1 177 ? 7.159 9.395 12.149 1.00 94.44 177 ASN A O 1
ATOM 1456 N N . HIS A 1 178 ? 7.604 7.231 12.568 1.00 92.25 178 HIS A N 1
ATOM 1457 C CA . HIS A 1 178 ? 8.952 7.284 12.023 1.00 92.25 178 HIS A CA 1
ATOM 1458 C C . HIS A 1 178 ? 8.929 7.559 10.512 1.00 92.25 178 HIS A C 1
ATOM 1460 O O . HIS A 1 178 ? 9.578 8.496 10.060 1.00 92.25 178 HIS A O 1
ATOM 1466 N N . SER A 1 179 ? 8.093 6.849 9.753 1.00 91.19 179 SER A N 1
ATOM 1467 C CA . SER A 1 179 ? 7.884 7.077 8.320 1.00 91.19 179 SER A CA 1
ATOM 1468 C C . SER A 1 179 ? 7.437 8.507 7.997 1.00 91.19 179 SER A C 1
ATOM 1470 O O . SER A 1 179 ? 7.937 9.110 7.055 1.00 91.19 179 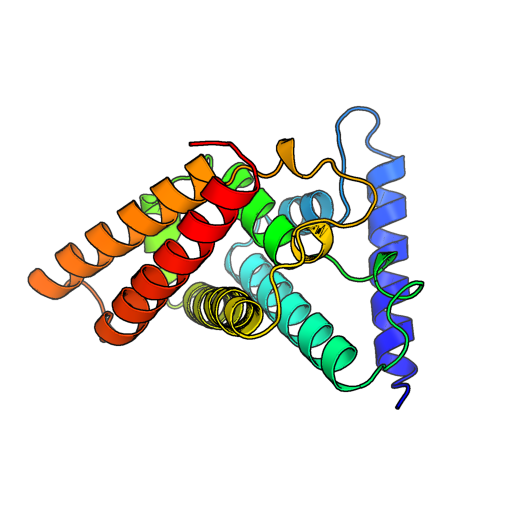SER A O 1
ATOM 1472 N N . LEU A 1 180 ? 6.551 9.103 8.800 1.00 92.44 180 LEU A N 1
ATOM 1473 C CA . LEU A 1 180 ? 6.169 10.510 8.653 1.00 92.44 180 LEU A CA 1
ATOM 1474 C C . LEU A 1 180 ? 7.353 11.458 8.883 1.00 92.44 180 LEU A C 1
ATOM 1476 O O . LEU A 1 180 ? 7.440 12.486 8.217 1.00 92.44 180 LEU A O 1
ATOM 1480 N N . SER A 1 181 ? 8.265 11.140 9.806 1.00 90.44 181 SER A N 1
ATOM 1481 C CA . SER A 1 181 ? 9.499 11.913 9.995 1.00 90.44 181 SER A CA 1
ATOM 1482 C C . SER A 1 181 ? 10.384 11.863 8.750 1.00 90.44 181 SER A C 1
ATOM 1484 O O . SER A 1 181 ? 10.846 12.911 8.304 1.00 90.44 181 SER A O 1
ATOM 1486 N N . VAL A 1 182 ? 10.557 10.677 8.155 1.00 86.81 182 VAL A N 1
ATOM 1487 C CA . VAL A 1 182 ? 11.301 10.510 6.895 1.00 86.81 182 VAL A CA 1
ATOM 1488 C C . VAL A 1 182 ? 10.654 11.338 5.783 1.00 86.81 182 VAL A C 1
ATOM 1490 O O . VAL A 1 182 ? 11.308 12.174 5.168 1.00 86.81 182 VAL A O 1
ATOM 1493 N N . LEU A 1 183 ? 9.340 11.199 5.582 1.00 87.31 183 LEU A N 1
ATOM 1494 C CA . LEU A 1 183 ? 8.605 11.941 4.552 1.00 87.31 183 LEU A CA 1
ATOM 1495 C C . LEU A 1 183 ? 8.669 13.464 4.741 1.00 87.31 183 LEU A C 1
ATOM 1497 O O . LEU A 1 183 ? 8.733 14.199 3.761 1.00 87.31 183 LEU A O 1
ATOM 1501 N N . ASN A 1 184 ? 8.706 13.958 5.982 1.00 86.94 184 ASN A N 1
ATOM 1502 C CA . ASN A 1 184 ? 8.932 15.381 6.248 1.00 86.94 184 ASN A CA 1
ATOM 1503 C C . ASN A 1 184 ? 10.316 15.846 5.769 1.00 86.94 184 ASN A C 1
ATOM 1505 O O . ASN A 1 184 ? 10.437 16.953 5.246 1.00 86.94 184 ASN A O 1
ATOM 1509 N N . ASN A 1 185 ? 11.357 15.026 5.938 1.00 83.31 185 ASN A N 1
ATOM 1510 C CA . ASN A 1 185 ? 12.691 15.341 5.426 1.00 83.31 185 ASN A CA 1
ATOM 1511 C C . ASN A 1 185 ? 12.694 15.378 3.892 1.00 83.31 185 ASN A C 1
ATOM 1513 O O . ASN A 1 185 ? 13.250 16.312 3.313 1.00 83.31 185 ASN A O 1
ATOM 1517 N N . VAL A 1 186 ? 12.003 14.429 3.250 1.00 79.38 186 VAL A N 1
ATOM 1518 C CA . VAL A 1 186 ? 11.805 14.404 1.791 1.00 79.38 186 VAL A CA 1
ATOM 1519 C C . VAL A 1 186 ? 11.081 15.671 1.322 1.00 79.38 186 VAL A C 1
ATOM 1521 O O . VAL A 1 186 ? 11.561 16.360 0.427 1.00 79.38 186 VAL A O 1
ATOM 1524 N N . CYS A 1 187 ? 9.988 16.054 1.989 1.00 79.31 187 CYS A N 1
ATOM 1525 C CA . CYS A 1 187 ? 9.227 17.269 1.679 1.00 79.31 187 CYS A CA 1
ATOM 1526 C C . CYS A 1 187 ? 10.106 18.531 1.707 1.00 79.31 187 CYS A C 1
ATOM 1528 O O . CYS A 1 187 ? 10.077 19.348 0.785 1.00 79.31 187 CYS A O 1
ATOM 1530 N N . ARG A 1 188 ? 10.955 18.659 2.738 1.00 79.50 188 ARG A N 1
ATOM 1531 C CA . ARG A 1 188 ? 11.912 19.771 2.866 1.00 79.50 188 ARG A CA 1
ATOM 1532 C C . ARG A 1 188 ? 12.931 19.783 1.737 1.00 79.50 188 ARG A C 1
ATOM 1534 O O . ARG A 1 188 ? 13.226 20.845 1.199 1.00 79.50 188 ARG A O 1
ATOM 1541 N N . ALA A 1 189 ? 13.470 18.620 1.388 1.00 74.62 189 ALA A N 1
ATOM 1542 C CA . ALA A 1 189 ? 14.474 18.501 0.340 1.00 74.62 189 ALA A CA 1
ATOM 1543 C C . ALA A 1 189 ? 13.911 18.805 -1.060 1.00 74.62 189 ALA A C 1
ATOM 1545 O O . ALA A 1 189 ? 14.651 19.283 -1.916 1.00 74.62 189 ALA A O 1
ATOM 1546 N N . MET A 1 190 ? 12.614 18.576 -1.281 1.00 72.19 190 MET A N 1
ATOM 1547 C CA . MET A 1 190 ? 11.915 18.910 -2.530 1.00 72.19 190 MET A CA 1
ATOM 1548 C C . MET A 1 190 ? 11.395 20.358 -2.578 1.00 72.19 190 MET A C 1
ATOM 1550 O O . MET A 1 190 ? 10.842 20.769 -3.591 1.00 72.19 190 MET A O 1
ATOM 1554 N N . GLY A 1 191 ? 11.562 21.149 -1.510 1.00 69.88 191 GLY A N 1
ATOM 1555 C CA . GLY A 1 191 ? 11.105 22.544 -1.472 1.00 69.88 191 GLY A CA 1
ATOM 1556 C C . GLY A 1 191 ? 9.580 22.711 -1.456 1.00 69.88 191 GLY A C 1
ATOM 1557 O O . GLY A 1 191 ? 9.082 23.752 -1.870 1.00 69.88 191 GLY A O 1
ATOM 1558 N N . GLN A 1 192 ? 8.840 21.698 -0.994 1.00 64.50 192 GLN A N 1
ATOM 1559 C CA . GLN A 1 192 ? 7.369 21.679 -0.964 1.00 64.50 192 GLN A CA 1
ATOM 1560 C C . GLN A 1 192 ? 6.776 22.132 0.392 1.00 64.50 192 GLN A C 1
ATOM 1562 O O . GLN A 1 192 ? 5.618 21.837 0.692 1.00 64.50 192 GLN A O 1
ATOM 1567 N N . LEU A 1 193 ? 7.567 22.837 1.213 1.00 56.09 193 LEU A N 1
ATOM 1568 C CA . LEU A 1 193 ? 7.222 23.323 2.559 1.00 56.09 193 LEU A CA 1
ATOM 1569 C C . LEU A 1 193 ? 7.265 24.849 2.655 1.00 56.09 193 LEU A C 1
ATOM 1571 O O . LEU A 1 193 ? 8.238 25.437 2.133 1.00 56.09 193 LEU A O 1
#

Organism: Schistosoma mekongi (NCBI:txid38744)

Nearest PDB structures (foldseek):
  6u5b-assembly1_h  TM=5.085E-01  e=8.077E+00  Pseudomonas aeruginosa PAO1
  6twz-assembly2_C  TM=2.260E-01  e=2.664E+00  Homo sapiens
  7exe-assembly1_B  TM=2.213E-01  e=8.894E+00  Mus musculus
  5sv0-assembly2_J  TM=1.894E-01  e=8.476E+00  Escherichia coli DH1

Solvent-accessible surface area (backbone atoms only — not comparable to full-atom values): 11209 Å² total; per-residue (Å²): 123,85,62,67,66,61,53,52,51,47,50,53,55,44,53,56,50,51,57,54,53,70,73,57,88,85,68,96,80,41,76,32,47,51,55,44,59,76,30,62,90,40,64,40,59,31,27,47,53,55,35,48,48,48,52,50,51,54,54,46,67,74,58,52,93,76,64,83,79,65,50,83,67,52,68,54,65,63,50,35,51,48,38,49,37,53,78,57,72,48,44,34,64,64,52,45,52,40,46,73,34,87,76,32,40,36,51,59,29,50,55,54,51,49,48,55,58,52,58,53,67,81,53,77,86,55,77,66,74,80,25,63,101,83,56,63,72,87,73,58,63,56,70,59,52,51,52,25,54,54,46,35,41,52,50,46,55,50,30,59,75,68,66,72,54,99,64,83,54,64,69,57,44,53,48,51,53,53,35,49,54,49,51,52,53,53,38,57,76,71,66,77,113

Sequence (193 aa):
PNDPQLWSIINSIHEILLDIELDESNEDHSYESSIVTLFSEDDAQLFRVLDLWIQIENRIKSTELDLRTTLSTIPNAHWLFAYLAKSIGFSPYLFVDWLVSPETTCLSYLIHYLRILSTEDDTVYNPNQFVKSTIPVDSWPLQSLMNMLSQIRKSLENLDRYKGIAFCPKPLINRINHSLSVLNNVCRAMGQL